Protein AF-A0AA37UZ74-F1 (afdb_monomer)

Mean predicted aligned error: 16.75 Å

Radius of gyration: 41.74 Å; Cα contacts (8 Å, |Δi|>4): 84; chains: 1; bounding box: 103×44×123 Å

Foldseek 3Di:
DLVVVLVVVLVVLCVQCPDPDPVSNVVSVVVSVVSVVVSVCCVPVVVVVVVVVVVVVNPDPPDDDPCVVVVVVVCVCVVCVVVVVVVVVVVVVVVVVVCPPDDDDPDCLVVDPCPDPVNVVVVVVVVPDPPCVVDPDDDDDDDPDDCPDPVSLVVVVVVLVVVCPPPPDPFDDDPQRPPGDGDCCPDPVNVVVVVCVVVVVVVVVVVVVVVVVVVVVVVVVVVPDDD

Structure (mmCIF, N/CA/C/O backbone):
data_AF-A0AA37UZ74-F1
#
_entry.id   AF-A0AA37UZ74-F1
#
loop_
_atom_site.group_PDB
_atom_site.id
_atom_site.type_symbol
_atom_site.label_atom_id
_atom_site.label_alt_id
_atom_site.label_comp_id
_atom_site.label_asym_id
_atom_site.label_entity_id
_atom_site.label_seq_id
_atom_site.pdbx_PDB_ins_code
_atom_site.Cartn_x
_atom_site.Cartn_y
_atom_site.Cartn_z
_atom_site.occupancy
_atom_site.B_iso_or_equiv
_atom_site.auth_seq_id
_atom_site.auth_comp_id
_atom_site.auth_asym_id
_atom_site.auth_atom_id
_atom_site.pdbx_PDB_model_num
ATOM 1 N N . MET A 1 1 ? 16.811 9.156 -27.188 1.00 60.97 1 MET A N 1
ATOM 2 C CA . MET A 1 1 ? 15.566 8.491 -26.734 1.00 60.97 1 MET A CA 1
ATOM 3 C C . MET A 1 1 ? 15.670 7.952 -25.311 1.00 60.97 1 MET A C 1
ATOM 5 O O . MET A 1 1 ? 14.808 8.300 -24.520 1.00 60.97 1 MET A O 1
ATOM 9 N N . VAL A 1 2 ? 16.725 7.203 -24.958 1.00 74.94 2 VAL A N 1
ATOM 10 C CA . VAL A 1 2 ? 16.887 6.583 -23.622 1.00 74.94 2 VAL A CA 1
ATOM 11 C C . VAL A 1 2 ? 16.823 7.586 -22.459 1.00 74.94 2 VAL A C 1
ATOM 13 O O . VAL A 1 2 ? 16.172 7.307 -21.461 1.00 74.94 2 VAL A O 1
ATOM 16 N N . LEU A 1 3 ? 17.420 8.777 -22.605 1.00 79.75 3 LEU A N 1
ATOM 17 C CA . LEU A 1 3 ? 17.339 9.836 -21.586 1.00 79.75 3 LEU A CA 1
ATOM 18 C C . LEU A 1 3 ? 15.902 10.324 -21.354 1.00 79.75 3 LEU A C 1
ATOM 20 O O . LEU A 1 3 ? 15.495 10.495 -20.213 1.00 79.75 3 LEU A O 1
ATOM 24 N N . GLY A 1 4 ? 15.120 10.506 -22.425 1.00 82.19 4 GLY A N 1
ATOM 25 C CA . GLY A 1 4 ? 13.737 10.979 -22.332 1.00 82.19 4 GLY A CA 1
ATOM 26 C C . GLY A 1 4 ? 12.822 9.956 -21.661 1.00 82.19 4 GLY A C 1
ATOM 27 O O . GLY A 1 4 ? 12.122 10.291 -20.712 1.00 82.19 4 GLY A O 1
ATOM 28 N N . SER A 1 5 ? 12.877 8.691 -22.090 1.00 83.44 5 SER A N 1
ATOM 29 C CA . SER A 1 5 ? 12.091 7.620 -21.462 1.00 83.44 5 SER A CA 1
ATOM 30 C C . SER A 1 5 ? 12.548 7.341 -20.028 1.00 83.44 5 SER A C 1
ATOM 32 O O . SER A 1 5 ? 11.716 7.204 -19.135 1.00 83.44 5 SER A O 1
ATOM 34 N N . GLY A 1 6 ? 13.860 7.321 -19.776 1.00 82.62 6 GLY A N 1
ATOM 35 C CA . GLY A 1 6 ? 14.420 7.117 -18.440 1.00 82.62 6 GLY A CA 1
ATOM 36 C C . GLY A 1 6 ? 13.961 8.191 -17.456 1.00 82.62 6 GLY A C 1
ATOM 37 O O . GLY A 1 6 ? 13.457 7.862 -16.385 1.00 82.62 6 GLY A O 1
ATOM 38 N N . LEU A 1 7 ? 14.034 9.465 -17.852 1.00 85.25 7 LEU A N 1
ATOM 39 C CA . LEU A 1 7 ? 13.629 10.586 -17.004 1.00 85.25 7 LEU A CA 1
ATOM 40 C C . LEU A 1 7 ? 12.129 10.561 -16.671 1.00 85.25 7 LEU A C 1
ATOM 42 O O . LEU A 1 7 ? 11.759 10.862 -15.540 1.00 85.25 7 LEU A O 1
ATOM 46 N N . THR A 1 8 ? 11.265 10.148 -17.609 1.00 88.50 8 THR A N 1
ATOM 47 C CA . THR A 1 8 ? 9.820 10.020 -17.328 1.00 88.50 8 THR A CA 1
ATOM 48 C C . THR A 1 8 ? 9.514 8.953 -16.278 1.00 88.50 8 THR A C 1
ATOM 50 O O . THR A 1 8 ? 8.663 9.175 -15.418 1.00 88.50 8 THR A O 1
ATOM 53 N N . ILE A 1 9 ? 10.237 7.827 -16.289 1.00 86.00 9 ILE A N 1
ATOM 54 C CA . ILE A 1 9 ? 10.051 6.757 -15.301 1.00 86.00 9 ILE A CA 1
ATOM 55 C C . ILE A 1 9 ? 10.608 7.193 -13.938 1.00 86.00 9 ILE A C 1
ATOM 57 O O . ILE A 1 9 ? 9.948 6.981 -12.923 1.00 86.00 9 ILE A O 1
ATOM 61 N N . VAL A 1 10 ? 11.769 7.867 -13.904 1.00 85.75 10 VAL A N 1
ATOM 62 C CA . VAL A 1 10 ? 12.310 8.472 -12.668 1.00 85.75 10 VAL A CA 1
ATOM 63 C C . VAL A 1 10 ? 11.304 9.454 -12.069 1.00 85.75 10 VAL A C 1
ATOM 65 O O . VAL A 1 10 ? 11.030 9.387 -10.875 1.00 85.75 10 VAL A O 1
ATOM 68 N N . GLY A 1 11 ? 10.722 10.332 -12.891 1.00 84.56 11 GLY A N 1
ATOM 69 C CA . GLY A 1 11 ? 9.702 11.286 -12.454 1.00 84.56 11 GLY A CA 1
ATOM 70 C C . GLY A 1 11 ? 8.468 10.595 -11.871 1.00 84.56 11 GLY A C 1
ATOM 71 O O . GLY A 1 11 ? 8.025 10.956 -10.785 1.00 84.56 11 GLY A O 1
ATOM 72 N N . ALA A 1 12 ? 7.962 9.552 -12.534 1.00 85.50 12 ALA A N 1
ATOM 73 C CA . ALA A 1 12 ? 6.821 8.779 -12.042 1.00 85.50 12 ALA A CA 1
ATOM 74 C C . ALA A 1 12 ? 7.109 8.086 -10.696 1.00 85.50 12 ALA A C 1
ATOM 76 O O . ALA A 1 12 ? 6.265 8.110 -9.800 1.00 85.50 12 ALA A O 1
ATOM 77 N N . LEU A 1 13 ? 8.306 7.515 -10.520 1.00 83.62 13 LEU A N 1
ATOM 78 C CA . LEU A 1 13 ? 8.725 6.917 -9.247 1.00 83.62 13 LEU A CA 1
ATOM 79 C C . LEU A 1 13 ? 8.924 7.974 -8.155 1.00 83.62 13 LEU A C 1
ATOM 81 O O . LEU A 1 13 ? 8.546 7.744 -7.010 1.00 83.62 13 LEU A O 1
ATOM 85 N N . ALA A 1 14 ? 9.454 9.149 -8.496 1.00 82.06 14 ALA A N 1
ATOM 86 C CA . ALA A 1 14 ? 9.585 10.261 -7.559 1.00 82.06 14 ALA A CA 1
ATOM 87 C C . ALA A 1 14 ? 8.214 10.768 -7.079 1.00 82.06 14 ALA A C 1
ATOM 89 O O . ALA A 1 14 ? 8.070 11.122 -5.910 1.00 82.06 14 ALA A O 1
ATOM 90 N N . CYS A 1 15 ? 7.178 10.729 -7.925 1.00 81.88 15 CYS A N 1
ATOM 91 C CA . CYS A 1 15 ? 5.814 11.071 -7.513 1.00 81.88 15 CYS A CA 1
ATOM 92 C C . CYS A 1 15 ? 5.259 10.147 -6.410 1.00 81.88 15 CYS A C 1
ATOM 94 O O . CYS A 1 15 ? 4.417 10.595 -5.631 1.00 81.88 15 CYS A O 1
ATOM 96 N N . LEU A 1 16 ? 5.755 8.907 -6.271 1.00 81.88 16 LEU A N 1
ATOM 97 C CA . LEU A 1 16 ? 5.366 8.010 -5.171 1.00 81.88 16 LEU A CA 1
ATOM 98 C C . LEU A 1 16 ? 5.796 8.543 -3.798 1.00 81.88 16 LEU A C 1
ATOM 100 O O . LEU A 1 16 ? 5.169 8.205 -2.796 1.00 81.88 16 LEU A O 1
ATOM 104 N N . HIS A 1 17 ? 6.797 9.424 -3.735 1.00 78.12 17 HIS A N 1
ATOM 105 C CA . HIS A 1 17 ? 7.205 10.066 -2.485 1.00 78.12 17 HIS A CA 1
ATOM 106 C C . HIS A 1 17 ? 6.084 10.914 -1.861 1.00 78.12 17 HIS A C 1
ATOM 108 O O . HIS A 1 17 ? 5.980 10.988 -0.640 1.00 78.12 17 HIS A O 1
ATOM 114 N N . PHE A 1 18 ? 5.204 11.500 -2.679 1.00 80.19 18 PHE A N 1
ATOM 115 C CA . PHE A 1 18 ? 4.074 12.304 -2.200 1.00 80.19 18 PHE A CA 1
ATOM 116 C C . PHE A 1 18 ? 2.900 11.466 -1.675 1.00 80.19 18 PHE A C 1
ATOM 118 O O . PHE A 1 18 ? 1.912 12.020 -1.186 1.00 80.19 18 PHE A O 1
ATOM 125 N N . THR A 1 19 ? 2.973 10.136 -1.764 1.00 80.56 19 THR A N 1
ATOM 126 C CA . THR A 1 19 ? 1.922 9.267 -1.232 1.00 80.56 19 THR A CA 1
ATOM 127 C C . THR A 1 19 ? 2.021 9.158 0.293 1.00 80.56 19 THR A C 1
ATOM 129 O O . THR A 1 19 ? 3.099 9.065 0.871 1.00 80.56 19 THR A O 1
ATOM 132 N N . ARG A 1 20 ? 0.865 9.183 0.969 1.00 63.03 20 ARG A N 1
ATOM 133 C CA . ARG A 1 20 ? 0.763 9.166 2.442 1.00 63.03 20 ARG A CA 1
ATOM 134 C C . ARG A 1 20 ? 1.123 7.813 3.069 1.00 63.03 20 ARG A C 1
ATOM 136 O O . ARG A 1 20 ? 1.345 7.762 4.274 1.00 63.03 20 ARG A O 1
ATOM 143 N N . LEU A 1 21 ? 1.152 6.728 2.289 1.00 73.56 21 LEU A N 1
ATOM 144 C CA . LEU A 1 21 ? 1.499 5.407 2.811 1.00 73.56 21 LEU A CA 1
ATOM 145 C C . LEU A 1 21 ? 3.027 5.282 2.967 1.00 73.56 21 LEU A C 1
ATOM 147 O O . LEU A 1 21 ? 3.743 5.376 1.967 1.00 73.56 21 LEU A O 1
ATOM 151 N N . PRO A 1 22 ? 3.535 4.989 4.181 1.00 68.88 22 PRO A N 1
ATOM 152 C CA . PRO A 1 22 ? 4.974 4.926 4.461 1.00 68.88 22 PRO A CA 1
ATOM 153 C C . PRO A 1 22 ? 5.697 3.831 3.665 1.00 68.88 22 PRO A C 1
ATOM 155 O O . PRO A 1 22 ? 6.892 3.938 3.389 1.00 68.88 22 PRO A O 1
ATOM 158 N N . TYR A 1 23 ? 4.968 2.795 3.245 1.00 70.38 23 TYR A N 1
ATOM 159 C CA . TYR A 1 23 ? 5.500 1.743 2.385 1.00 70.38 23 TYR A CA 1
ATOM 160 C C . TYR A 1 23 ? 5.946 2.284 1.017 1.00 70.38 23 TYR A C 1
ATOM 162 O O . TYR A 1 23 ? 7.027 1.959 0.538 1.00 70.38 23 TYR A O 1
ATOM 170 N N . PHE A 1 24 ? 5.155 3.163 0.399 1.00 74.81 24 PHE A N 1
ATOM 171 C CA . PHE A 1 24 ? 5.473 3.706 -0.922 1.00 74.81 24 PHE A CA 1
ATOM 172 C C . PHE A 1 24 ? 6.483 4.854 -0.858 1.00 74.81 24 PHE A C 1
ATOM 174 O O . PHE A 1 24 ? 7.352 4.945 -1.724 1.00 74.81 24 PHE A O 1
ATOM 181 N N . SER A 1 25 ? 6.429 5.693 0.180 1.00 72.62 25 SER A N 1
ATOM 182 C CA . SER A 1 25 ? 7.351 6.828 0.313 1.00 72.62 25 SER A CA 1
ATOM 183 C C . SER A 1 25 ? 8.790 6.405 0.635 1.00 72.62 25 SER A C 1
ATOM 185 O O . SER A 1 25 ? 9.731 7.024 0.134 1.00 72.62 25 SER A O 1
ATOM 187 N N . SER A 1 26 ? 8.973 5.329 1.411 1.00 78.75 26 SER A N 1
ATOM 188 C CA . SER A 1 26 ? 10.299 4.785 1.745 1.00 78.75 26 SER A CA 1
ATOM 189 C C . SER A 1 26 ? 10.959 4.042 0.578 1.00 78.75 26 SER A C 1
ATOM 191 O O . SER A 1 26 ? 12.176 4.115 0.424 1.00 78.75 26 SER A O 1
ATOM 193 N N . LEU A 1 27 ? 10.172 3.386 -0.284 1.00 78.56 27 LEU A N 1
ATOM 194 C CA . LEU A 1 27 ? 10.668 2.708 -1.489 1.00 78.56 27 LEU A CA 1
ATOM 195 C C . LEU A 1 27 ? 10.932 3.671 -2.656 1.00 78.56 27 LEU A C 1
ATOM 197 O O . LEU A 1 27 ? 11.797 3.404 -3.490 1.00 78.56 27 LEU A O 1
ATOM 201 N N . ALA A 1 28 ? 10.233 4.808 -2.711 1.00 80.75 28 ALA A N 1
ATOM 202 C CA . ALA A 1 28 ? 10.355 5.769 -3.807 1.00 80.75 28 ALA A CA 1
ATOM 203 C C . ALA A 1 28 ? 11.791 6.290 -3.988 1.00 80.75 28 ALA A C 1
ATOM 205 O O . ALA A 1 28 ? 12.306 6.324 -5.106 1.00 80.75 28 ALA A O 1
ATOM 206 N N . PHE A 1 29 ? 12.459 6.658 -2.891 1.00 81.19 29 PHE A N 1
ATOM 207 C CA . PHE A 1 29 ? 13.806 7.230 -2.928 1.00 81.19 29 PHE A CA 1
ATOM 208 C C . PHE A 1 29 ? 14.881 6.261 -3.466 1.00 81.19 29 PHE A C 1
ATOM 210 O O . PHE A 1 29 ? 15.541 6.609 -4.451 1.00 81.19 29 PHE A O 1
ATOM 217 N N . PRO A 1 30 ? 15.060 5.041 -2.914 1.00 85.81 30 PRO A N 1
ATOM 218 C CA . PRO A 1 30 ? 16.055 4.102 -3.431 1.00 85.81 30 PRO A CA 1
ATOM 219 C C . PRO A 1 30 ? 15.752 3.663 -4.870 1.00 85.81 30 PRO A C 1
ATOM 221 O O . PRO A 1 30 ? 16.677 3.550 -5.677 1.00 85.81 30 PRO A O 1
ATOM 224 N N . CYS A 1 31 ? 14.477 3.476 -5.232 1.00 83.25 31 CYS A N 1
ATOM 225 C CA . CYS A 1 31 ? 14.099 3.119 -6.599 1.00 83.25 31 CYS A CA 1
ATOM 226 C C . CYS A 1 31 ? 14.403 4.241 -7.603 1.00 83.25 31 CYS A C 1
ATOM 228 O O . CYS A 1 31 ? 14.931 3.962 -8.679 1.00 83.25 31 CYS A O 1
ATOM 230 N N . ALA A 1 32 ? 14.120 5.503 -7.261 1.00 85.19 32 ALA A N 1
ATOM 231 C CA . ALA A 1 32 ? 14.395 6.641 -8.138 1.00 85.19 32 ALA A CA 1
ATOM 232 C C . ALA A 1 32 ? 15.903 6.838 -8.372 1.00 85.19 32 ALA A C 1
ATOM 234 O O . ALA A 1 32 ? 16.332 7.006 -9.517 1.00 85.19 32 ALA A O 1
ATOM 235 N N . VAL A 1 33 ? 16.714 6.756 -7.310 1.00 87.38 33 VAL A N 1
ATOM 236 C CA . VAL A 1 33 ? 18.181 6.852 -7.411 1.00 87.38 33 VAL A CA 1
ATOM 237 C C . VAL A 1 33 ? 18.747 5.681 -8.214 1.00 87.38 33 VAL A C 1
ATOM 239 O O . VAL A 1 33 ? 19.548 5.896 -9.124 1.00 87.38 33 VAL A O 1
ATOM 242 N N . GLY A 1 34 ? 18.296 4.454 -7.940 1.00 87.94 34 GLY A N 1
ATOM 243 C CA . GLY A 1 34 ? 18.723 3.269 -8.684 1.00 87.94 34 GLY A CA 1
ATOM 244 C C . GLY A 1 34 ? 18.431 3.390 -10.180 1.00 87.94 34 GLY A C 1
ATOM 245 O O . GLY A 1 34 ? 19.306 3.129 -11.005 1.00 87.94 34 GLY A O 1
ATOM 246 N N . LEU A 1 35 ? 17.237 3.865 -10.545 1.00 89.06 35 LEU A N 1
ATOM 247 C CA . LEU A 1 35 ? 16.873 4.047 -11.947 1.00 89.06 35 LEU A CA 1
ATOM 248 C C . LEU A 1 35 ? 17.701 5.150 -12.627 1.00 89.06 35 LEU A C 1
ATOM 250 O O . LEU A 1 35 ? 18.102 4.986 -13.778 1.00 89.06 35 LEU A O 1
ATOM 254 N N . LEU A 1 36 ? 18.014 6.241 -11.918 1.00 88.38 36 LEU A N 1
ATOM 255 C CA . LEU A 1 36 ? 18.916 7.288 -12.413 1.00 88.38 36 LEU A CA 1
ATOM 256 C C . LEU A 1 36 ? 20.307 6.734 -12.735 1.00 88.38 36 LEU A C 1
ATOM 258 O O . LEU A 1 36 ? 20.842 7.002 -13.813 1.00 88.38 36 LEU A O 1
ATOM 262 N N . VAL A 1 37 ? 20.866 5.929 -11.828 1.00 91.81 37 VAL A N 1
ATOM 263 C CA . VAL A 1 37 ? 22.172 5.285 -12.024 1.00 91.81 37 VAL A CA 1
ATOM 264 C C . VAL A 1 37 ? 22.132 4.341 -13.224 1.00 91.81 37 VAL A C 1
ATOM 266 O O . VAL A 1 37 ? 23.034 4.384 -14.057 1.00 91.81 37 VAL A O 1
ATOM 269 N N . VAL A 1 38 ? 21.074 3.539 -13.370 1.00 88.88 38 VAL A N 1
ATOM 270 C CA . VAL A 1 38 ? 20.911 2.629 -14.515 1.00 88.88 38 VAL A CA 1
ATOM 271 C C . VAL A 1 38 ? 20.815 3.393 -15.837 1.00 88.88 38 VAL A C 1
ATOM 273 O O . VAL A 1 38 ? 21.427 2.980 -16.819 1.00 88.88 38 VAL A O 1
ATOM 276 N N . VAL A 1 39 ? 20.097 4.517 -15.885 1.00 89.31 39 VAL A N 1
ATOM 277 C CA . VAL A 1 39 ? 20.005 5.347 -17.098 1.00 89.31 39 VAL A CA 1
ATOM 278 C C . VAL A 1 39 ? 21.361 5.969 -17.438 1.00 89.31 39 VAL A C 1
ATOM 280 O O . VAL A 1 39 ? 21.775 5.922 -18.598 1.00 89.31 39 VAL A O 1
ATOM 283 N N . ALA A 1 40 ? 22.078 6.502 -16.444 1.00 88.31 40 ALA A N 1
ATOM 284 C CA . ALA A 1 40 ? 23.416 7.060 -16.635 1.00 88.31 40 ALA A CA 1
ATOM 285 C C . ALA A 1 40 ? 24.415 5.993 -17.113 1.00 88.31 40 ALA A C 1
ATOM 287 O O . ALA A 1 40 ? 25.161 6.218 -18.071 1.00 88.31 40 ALA A O 1
ATOM 288 N N . ALA A 1 41 ? 24.378 4.807 -16.503 1.00 89.44 41 ALA A N 1
ATOM 289 C CA . ALA A 1 41 ? 25.170 3.659 -16.917 1.00 89.44 41 ALA A CA 1
ATOM 290 C C . ALA A 1 41 ? 24.795 3.207 -18.332 1.00 89.44 41 ALA A C 1
ATOM 292 O O . ALA A 1 41 ? 25.677 3.012 -19.150 1.00 89.44 41 ALA A O 1
ATOM 293 N N . GLY A 1 42 ? 23.514 3.108 -18.683 1.00 87.88 42 GLY A N 1
ATOM 294 C CA . GLY A 1 42 ? 23.095 2.730 -20.035 1.00 87.88 42 GLY A CA 1
ATOM 295 C C . GLY A 1 42 ? 23.604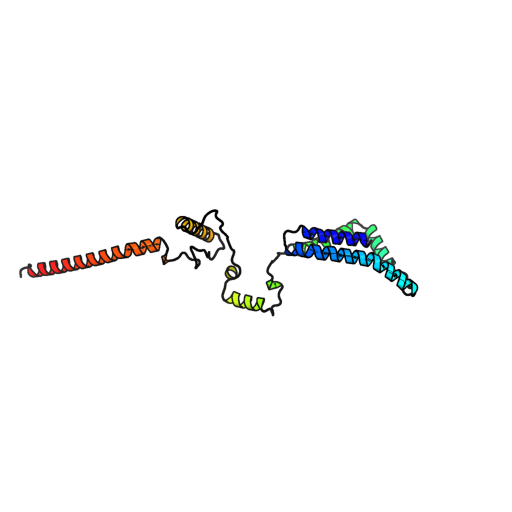 3.707 -21.096 1.00 87.88 42 GLY A C 1
ATOM 296 O O . GLY A 1 42 ? 24.184 3.299 -22.097 1.00 87.88 42 GLY A O 1
ATOM 297 N N . VAL A 1 43 ? 23.472 5.014 -20.863 1.00 88.44 43 VAL A N 1
ATOM 298 C CA . VAL A 1 43 ? 23.893 6.036 -21.837 1.00 88.44 43 VAL A CA 1
ATOM 299 C C . VAL A 1 43 ? 25.415 6.112 -22.001 1.00 88.44 43 VAL A C 1
ATOM 301 O O . VAL A 1 43 ? 25.880 6.505 -23.065 1.00 88.44 43 VAL A O 1
ATOM 304 N N . THR A 1 44 ? 26.193 5.716 -20.995 1.00 87.62 44 THR A N 1
ATOM 305 C CA . THR A 1 44 ? 27.667 5.735 -21.051 1.00 87.62 44 THR A CA 1
ATOM 306 C C . THR A 1 44 ? 28.251 4.393 -21.487 1.00 87.62 44 THR A C 1
ATOM 308 O O . THR A 1 44 ? 29.124 4.334 -22.352 1.00 87.62 44 THR A O 1
ATOM 311 N N . LEU A 1 45 ? 27.724 3.302 -20.940 1.00 86.50 45 LEU A N 1
ATOM 312 C CA . LEU A 1 45 ? 28.192 1.946 -21.167 1.00 86.50 45 LEU A CA 1
ATOM 313 C C . LEU A 1 45 ? 27.768 1.425 -22.540 1.00 86.50 45 LEU A C 1
ATOM 315 O O . LEU A 1 45 ? 28.590 0.822 -23.216 1.00 86.50 45 LEU A O 1
ATOM 319 N N . THR A 1 46 ? 26.532 1.670 -22.995 1.00 86.50 46 THR A N 1
ATOM 320 C CA . THR A 1 46 ? 26.072 1.203 -24.316 1.00 86.50 46 THR A CA 1
ATOM 321 C C . THR A 1 46 ? 26.945 1.716 -25.472 1.00 86.50 46 THR A C 1
ATOM 323 O O . THR A 1 46 ? 27.403 0.878 -26.248 1.00 86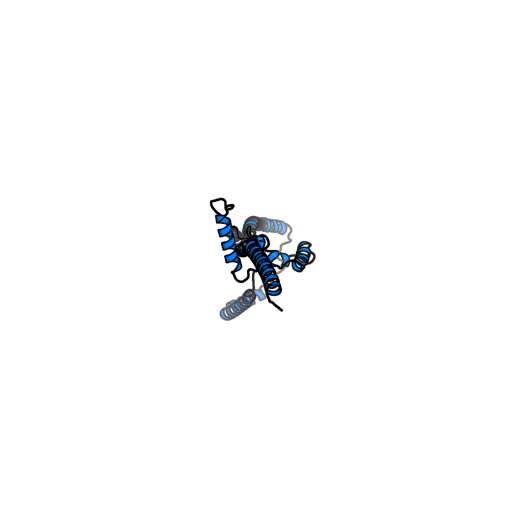.50 46 THR A O 1
ATOM 326 N N . PRO A 1 47 ? 27.253 3.024 -25.612 1.00 82.88 47 PRO A N 1
ATOM 327 C CA . PRO A 1 47 ? 28.146 3.475 -26.679 1.00 82.88 47 PRO A CA 1
ATOM 328 C C . PRO A 1 47 ? 29.590 3.000 -26.484 1.00 82.88 47 PRO A C 1
ATOM 330 O O . PRO A 1 47 ? 30.244 2.686 -27.474 1.00 82.88 47 PRO A O 1
ATOM 333 N N . ALA A 1 48 ? 30.080 2.879 -25.244 1.00 85.50 48 ALA A N 1
ATOM 334 C CA . ALA A 1 48 ? 31.420 2.353 -24.976 1.00 85.50 48 ALA A CA 1
ATOM 335 C C . ALA A 1 48 ? 31.563 0.880 -25.402 1.00 85.50 48 ALA A C 1
ATOM 337 O O . ALA A 1 48 ? 32.538 0.511 -26.056 1.00 85.50 48 ALA A O 1
ATOM 338 N N . LEU A 1 49 ? 30.561 0.051 -25.092 1.00 84.00 49 LEU A N 1
ATOM 339 C CA . LEU A 1 49 ? 30.505 -1.356 -25.494 1.00 84.00 49 LEU A CA 1
ATOM 340 C C . LEU A 1 49 ? 30.369 -1.503 -27.008 1.00 84.00 49 LEU A C 1
ATOM 342 O O . LEU A 1 49 ? 31.033 -2.357 -27.586 1.00 84.00 49 LEU A O 1
ATOM 346 N N . ILE A 1 50 ? 29.555 -0.664 -27.656 1.00 85.25 50 ILE A N 1
ATOM 347 C CA . ILE A 1 50 ? 29.426 -0.663 -29.118 1.00 85.25 50 ILE A CA 1
ATOM 348 C C . ILE A 1 50 ? 30.752 -0.257 -29.769 1.00 85.25 50 ILE A C 1
ATOM 350 O O . ILE A 1 50 ? 31.193 -0.941 -30.686 1.00 85.25 50 ILE A O 1
ATOM 354 N N . ALA A 1 51 ? 31.424 0.791 -29.285 1.00 83.31 51 ALA A N 1
ATOM 355 C CA . ALA A 1 51 ? 32.718 1.212 -29.822 1.00 83.31 51 ALA A CA 1
ATOM 356 C C . ALA A 1 51 ? 33.776 0.107 -29.670 1.00 83.31 51 ALA A C 1
ATOM 358 O O . ALA A 1 51 ? 34.433 -0.257 -30.644 1.00 83.31 51 ALA A O 1
ATOM 359 N N . PHE A 1 52 ? 33.871 -0.505 -28.488 1.00 84.06 52 PHE A N 1
ATOM 360 C CA . PHE A 1 52 ? 34.789 -1.615 -28.236 1.00 84.06 52 PHE A CA 1
ATOM 361 C C . PHE A 1 52 ? 34.475 -2.846 -29.102 1.00 84.06 52 PHE A C 1
ATOM 363 O O . PHE A 1 52 ? 35.358 -3.380 -29.769 1.00 84.06 52 PHE A O 1
ATOM 370 N N . ALA A 1 53 ? 33.212 -3.273 -29.156 1.00 78.75 53 ALA A N 1
ATOM 371 C CA . ALA A 1 53 ? 32.792 -4.455 -29.908 1.00 78.75 53 ALA A CA 1
ATOM 372 C C . ALA A 1 53 ? 32.797 -4.243 -31.435 1.00 78.75 53 ALA A C 1
ATOM 374 O O . ALA A 1 53 ? 32.996 -5.200 -32.186 1.00 78.75 53 ALA A O 1
ATOM 375 N N . SER A 1 54 ? 32.625 -3.002 -31.904 1.00 74.12 54 SER A N 1
ATOM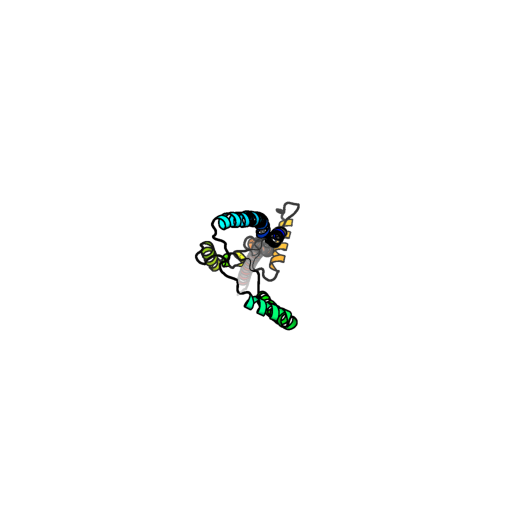 376 C CA . SER A 1 54 ? 32.806 -2.638 -33.316 1.00 74.12 54 SER A CA 1
ATOM 377 C C . SER A 1 54 ? 34.264 -2.778 -33.761 1.00 74.12 54 SER A C 1
ATOM 379 O O . SER A 1 54 ? 34.509 -3.236 -34.872 1.00 74.12 54 SER A O 1
ATOM 381 N N . GLY A 1 55 ? 35.230 -2.522 -32.867 1.00 75.19 55 GLY A N 1
ATOM 382 C CA . GLY A 1 55 ? 36.653 -2.783 -33.114 1.00 75.19 55 GLY A CA 1
ATOM 383 C C . GLY A 1 55 ? 36.983 -4.269 -33.317 1.00 75.19 55 GLY A C 1
ATOM 384 O O . GLY A 1 55 ? 37.940 -4.596 -34.011 1.00 75.19 55 GLY A O 1
ATOM 385 N N . PHE A 1 56 ? 36.157 -5.172 -32.779 1.00 76.12 56 PHE A N 1
ATOM 386 C CA . PHE A 1 56 ? 36.255 -6.623 -32.980 1.00 76.12 56 PHE A CA 1
ATOM 387 C C . PHE A 1 56 ? 35.420 -7.140 -34.169 1.00 76.12 56 PHE A C 1
ATOM 389 O O . PHE A 1 56 ? 35.322 -8.351 -34.364 1.00 76.12 56 PHE A O 1
ATOM 396 N N . GLY A 1 57 ? 34.798 -6.254 -34.960 1.00 67.44 57 GLY A N 1
ATOM 397 C CA . GLY A 1 57 ? 34.034 -6.626 -36.161 1.00 67.44 57 GLY A CA 1
ATOM 398 C C . GLY A 1 57 ? 32.758 -7.435 -35.887 1.00 67.44 57 GLY A C 1
ATOM 399 O O . GLY A 1 57 ? 32.209 -8.062 -36.792 1.00 67.44 57 GLY A O 1
ATOM 400 N N . LEU A 1 58 ? 32.272 -7.453 -34.640 1.00 65.31 58 LEU A N 1
ATOM 401 C CA . LEU A 1 58 ? 31.151 -8.304 -34.222 1.00 65.31 58 LEU A CA 1
ATOM 402 C C . LEU A 1 58 ? 29.768 -7.668 -34.476 1.00 65.31 58 LEU A C 1
ATOM 404 O O . LEU A 1 58 ? 28.759 -8.369 -34.454 1.00 65.31 58 LEU A O 1
ATOM 408 N N . PHE A 1 59 ? 29.722 -6.353 -34.719 1.00 63.00 59 PHE A N 1
ATOM 409 C CA . PHE A 1 59 ? 28.494 -5.552 -34.845 1.00 63.00 59 PHE A CA 1
ATOM 410 C C . PHE A 1 59 ? 28.157 -5.110 -36.277 1.00 63.00 59 PHE A C 1
ATOM 412 O O . PHE A 1 59 ? 27.304 -4.242 -36.461 1.00 63.00 59 PHE A O 1
ATOM 419 N N . ASP A 1 60 ? 28.776 -5.712 -37.295 1.00 63.06 60 ASP A N 1
ATOM 420 C CA . ASP A 1 60 ? 28.382 -5.453 -38.679 1.00 63.06 60 ASP A CA 1
ATOM 421 C C . ASP A 1 60 ? 26.981 -6.039 -38.952 1.00 63.06 60 ASP A C 1
ATOM 423 O O . ASP A 1 60 ? 26.755 -7.238 -38.723 1.00 63.06 60 ASP A O 1
ATOM 427 N N . PRO A 1 61 ? 26.004 -5.233 -39.410 1.00 62.03 61 PRO A N 1
ATOM 428 C CA . PRO A 1 61 ? 24.637 -5.689 -39.617 1.00 62.03 61 PRO A CA 1
ATOM 429 C C . PRO A 1 61 ? 24.578 -6.686 -40.783 1.00 62.03 61 PRO A C 1
ATOM 431 O O . PRO A 1 61 ? 24.418 -6.324 -41.942 1.00 62.03 61 PRO A O 1
ATOM 434 N N . LYS A 1 62 ? 24.654 -7.985 -40.471 1.00 60.38 62 LYS A N 1
ATOM 435 C CA . LYS A 1 62 ? 24.618 -9.087 -41.455 1.00 60.38 62 LYS A CA 1
ATOM 436 C C . LYS A 1 62 ? 23.273 -9.273 -42.172 1.00 60.38 62 LYS A C 1
ATOM 438 O O . LYS A 1 62 ? 23.150 -10.174 -43.001 1.00 60.38 62 LYS A O 1
ATOM 443 N N . ARG A 1 63 ? 22.231 -8.502 -41.841 1.00 61.47 63 ARG A N 1
ATOM 444 C CA . ARG A 1 63 ? 20.889 -8.702 -42.402 1.00 61.47 63 ARG A CA 1
ATOM 445 C C . ARG A 1 63 ? 20.069 -7.421 -42.377 1.00 61.47 63 ARG A C 1
ATOM 447 O O . ARG A 1 63 ? 19.893 -6.823 -41.319 1.00 61.47 63 ARG A O 1
ATOM 454 N N . GLU A 1 64 ? 19.497 -7.056 -43.520 1.00 61.69 64 GLU A N 1
ATOM 455 C CA . GLU A 1 64 ? 18.492 -5.999 -43.565 1.00 61.69 64 GLU A CA 1
ATOM 456 C C . GLU A 1 64 ? 17.238 -6.451 -42.810 1.00 61.69 64 GLU A C 1
ATOM 458 O O . GLU A 1 64 ? 16.663 -7.516 -43.073 1.00 61.69 64 GLU A O 1
ATOM 463 N N . PHE A 1 65 ? 16.827 -5.661 -41.819 1.00 63.34 65 PHE A N 1
ATOM 464 C CA . PHE A 1 65 ? 15.604 -5.923 -41.075 1.00 63.34 65 PHE A CA 1
ATOM 465 C C . PHE A 1 65 ? 14.409 -5.827 -42.026 1.00 63.34 65 PHE A C 1
ATOM 467 O O . PHE A 1 65 ? 14.274 -4.892 -42.805 1.00 63.34 65 PHE A O 1
ATOM 474 N N . ASN A 1 66 ? 13.502 -6.801 -41.979 1.00 67.75 66 ASN A N 1
ATOM 475 C CA . ASN A 1 66 ? 12.366 -6.825 -42.895 1.00 67.75 66 ASN A CA 1
ATOM 476 C C . ASN A 1 66 ? 11.263 -5.857 -42.420 1.00 67.75 66 ASN A C 1
ATOM 478 O O . ASN A 1 66 ? 10.295 -6.254 -41.764 1.00 67.75 66 ASN A O 1
ATOM 482 N N . TYR A 1 67 ? 11.401 -4.573 -42.760 1.00 69.00 67 TYR A N 1
ATOM 483 C CA . TYR A 1 67 ? 10.459 -3.504 -42.397 1.00 69.00 67 TYR A CA 1
ATOM 484 C C . TYR A 1 67 ? 9.090 -3.637 -43.077 1.00 69.00 67 TYR A C 1
ATOM 486 O O . TYR A 1 67 ? 8.150 -2.932 -42.722 1.00 69.00 67 TYR A O 1
ATOM 494 N N . THR A 1 68 ? 8.937 -4.536 -44.052 1.00 75.56 68 THR A N 1
ATOM 495 C CA . THR A 1 68 ? 7.742 -4.614 -44.904 1.00 75.56 68 THR A CA 1
ATOM 496 C C . THR A 1 68 ? 6.462 -4.876 -44.108 1.00 75.56 68 THR A C 1
ATOM 498 O O . THR A 1 68 ? 5.425 -4.285 -44.406 1.00 75.56 68 THR A O 1
ATOM 501 N N . ARG A 1 69 ? 6.519 -5.722 -43.067 1.00 77.12 69 ARG A N 1
ATOM 502 C CA . ARG A 1 69 ? 5.356 -5.998 -42.199 1.00 77.12 69 ARG A CA 1
ATOM 503 C C . ARG A 1 69 ? 5.003 -4.799 -41.317 1.00 77.12 69 ARG A C 1
ATOM 505 O O . ARG A 1 69 ? 3.836 -4.433 -41.243 1.00 77.12 69 ARG A O 1
ATOM 512 N N . TRP A 1 70 ? 6.008 -4.151 -40.730 1.00 82.75 70 TRP A N 1
ATOM 513 C CA . TRP A 1 70 ? 5.838 -2.934 -39.931 1.00 82.75 70 TRP A CA 1
ATOM 514 C C . TRP A 1 70 ? 5.295 -1.776 -40.761 1.00 82.75 70 TRP A C 1
ATOM 516 O O . TRP A 1 70 ? 4.380 -1.082 -40.331 1.00 82.75 70 TRP A O 1
ATOM 526 N N . ARG A 1 71 ? 5.791 -1.622 -41.992 1.00 80.25 71 ARG A N 1
ATOM 527 C CA . ARG A 1 71 ? 5.314 -0.609 -42.930 1.00 80.25 71 ARG A CA 1
ATOM 528 C C . ARG A 1 71 ? 3.869 -0.865 -43.339 1.00 80.25 71 ARG A C 1
ATOM 530 O O . ARG A 1 71 ? 3.100 0.081 -43.363 1.00 80.25 71 ARG A O 1
ATOM 537 N N . ARG A 1 72 ? 3.475 -2.122 -43.592 1.00 80.94 72 ARG A N 1
ATOM 538 C CA . ARG A 1 72 ? 2.068 -2.476 -43.867 1.00 80.94 72 ARG A CA 1
ATOM 539 C C . ARG A 1 72 ? 1.157 -2.135 -42.692 1.00 80.94 72 ARG A C 1
ATOM 541 O O . ARG A 1 72 ? 0.103 -1.541 -42.906 1.00 80.94 72 ARG A O 1
ATOM 548 N N . LEU A 1 73 ? 1.581 -2.459 -41.471 1.00 81.69 73 LEU A N 1
ATOM 549 C CA . LEU A 1 73 ? 0.832 -2.140 -40.258 1.00 81.69 73 LEU A CA 1
ATOM 550 C C . LEU A 1 73 ? 0.695 -0.620 -40.078 1.00 81.69 73 LEU A C 1
ATOM 552 O O . LEU A 1 73 ? -0.411 -0.121 -39.907 1.00 81.69 73 LEU A O 1
ATOM 556 N N . ALA A 1 74 ? 1.792 0.127 -40.229 1.00 81.75 74 ALA A N 1
ATOM 557 C CA . ALA A 1 74 ? 1.790 1.586 -40.168 1.00 81.75 74 ALA A CA 1
ATOM 558 C C . ALA A 1 74 ? 0.893 2.208 -41.251 1.00 81.75 74 ALA A C 1
ATOM 560 O O . ALA A 1 74 ? 0.095 3.095 -40.960 1.00 81.75 74 ALA A O 1
ATOM 561 N N . THR A 1 75 ? 0.949 1.704 -42.489 1.00 83.62 75 THR A N 1
ATOM 562 C CA . THR A 1 75 ? 0.070 2.185 -43.565 1.00 83.62 75 THR A CA 1
ATOM 563 C C . THR A 1 75 ? -1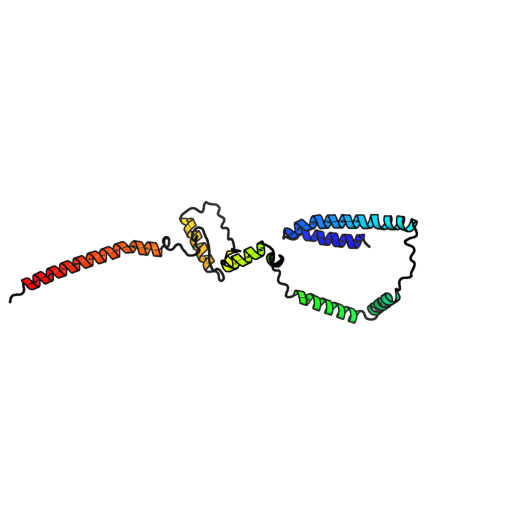.396 1.853 -43.312 1.00 83.62 75 THR A C 1
ATOM 565 O O . THR A 1 75 ? -2.248 2.665 -43.650 1.00 83.62 75 THR A O 1
ATOM 568 N N . ALA A 1 76 ? -1.712 0.712 -42.691 1.00 82.31 76 ALA A N 1
ATOM 569 C CA . ALA A 1 76 ? -3.083 0.374 -42.316 1.00 82.31 76 ALA A CA 1
ATOM 570 C C . ALA A 1 76 ? -3.622 1.333 -41.239 1.00 82.31 76 ALA A C 1
ATOM 572 O O . ALA A 1 76 ? -4.749 1.809 -41.366 1.00 82.31 76 ALA A O 1
ATOM 573 N N . ILE A 1 77 ? -2.787 1.685 -40.252 1.00 86.69 77 ILE A N 1
ATOM 574 C CA . ILE A 1 77 ? -3.104 2.660 -39.194 1.00 86.69 77 ILE A CA 1
ATOM 575 C C . ILE A 1 77 ? -3.402 4.046 -39.777 1.00 86.69 77 ILE A C 1
ATOM 577 O O . ILE A 1 77 ? -4.409 4.656 -39.430 1.00 86.69 77 ILE A O 1
ATOM 581 N N . VAL A 1 78 ? -2.568 4.523 -40.705 1.00 87.62 78 VAL A N 1
ATOM 582 C CA . VAL A 1 78 ? -2.732 5.852 -41.324 1.00 87.62 78 VAL A CA 1
ATOM 583 C C . VAL A 1 78 ? -3.903 5.893 -42.313 1.00 87.62 78 VAL A C 1
ATOM 585 O O . VAL A 1 78 ? -4.563 6.920 -42.444 1.00 87.62 78 VAL A O 1
ATOM 588 N N . ARG A 1 79 ? -4.184 4.787 -43.013 1.00 89.06 79 ARG A N 1
ATOM 589 C CA . ARG A 1 79 ? -5.263 4.700 -44.012 1.00 89.06 79 ARG A CA 1
ATOM 590 C C . ARG A 1 79 ? -6.655 4.666 -43.367 1.00 89.06 79 ARG A C 1
ATOM 592 O O . ARG A 1 79 ? -7.597 5.147 -43.987 1.00 89.06 79 ARG A O 1
ATOM 599 N N . TRP A 1 80 ? -6.782 4.112 -42.157 1.00 85.88 80 TRP A N 1
ATOM 600 C CA . TRP A 1 80 ? -8.055 3.956 -41.440 1.00 85.88 80 TRP A CA 1
ATOM 601 C C . TRP A 1 80 ? -7.930 4.321 -39.944 1.00 85.88 80 TRP A C 1
ATOM 603 O O . TRP A 1 80 ? -8.089 3.455 -39.080 1.00 85.88 80 TRP A O 1
ATOM 613 N N . PRO A 1 81 ? -7.681 5.598 -39.597 1.00 87.00 81 PRO A N 1
ATOM 614 C CA . PRO A 1 81 ? -7.376 5.992 -38.219 1.00 87.00 81 PRO A CA 1
ATOM 615 C C . PRO A 1 81 ? -8.575 5.848 -37.268 1.00 87.00 81 PRO A C 1
ATOM 617 O O . PRO A 1 81 ? -8.420 5.371 -36.147 1.00 87.00 81 PRO A O 1
ATOM 620 N N . ALA A 1 82 ? -9.783 6.205 -37.719 1.00 87.94 82 ALA A N 1
ATOM 621 C CA . ALA A 1 82 ? -10.994 6.175 -36.898 1.00 87.94 82 ALA A CA 1
ATOM 622 C C . ALA A 1 82 ? -11.387 4.766 -36.393 1.00 87.94 82 ALA A C 1
ATOM 624 O O . ALA A 1 82 ? -11.570 4.612 -35.184 1.00 87.94 82 ALA A O 1
ATOM 625 N N . PRO A 1 83 ? -11.486 3.718 -37.239 1.00 87.19 83 PRO A N 1
ATOM 626 C CA . PRO A 1 83 ? -11.865 2.388 -36.758 1.00 87.19 83 PRO A CA 1
ATOM 627 C C . PRO A 1 83 ? -10.785 1.740 -35.886 1.00 87.19 83 PRO A C 1
ATOM 629 O O . PRO A 1 83 ? -11.112 1.030 -34.940 1.00 87.19 83 PRO A O 1
ATOM 632 N N . ILE A 1 84 ? -9.502 1.998 -36.154 1.00 89.12 84 ILE A N 1
ATOM 633 C CA . ILE A 1 84 ? -8.402 1.434 -35.359 1.00 89.12 84 ILE A CA 1
ATOM 634 C C . ILE A 1 84 ? -8.375 2.060 -33.964 1.00 89.12 84 ILE A C 1
ATOM 636 O O . ILE A 1 84 ? -8.235 1.342 -32.972 1.00 89.12 84 ILE A O 1
ATOM 640 N N . LEU A 1 85 ? -8.585 3.377 -33.875 1.00 88.44 85 LEU A N 1
ATOM 641 C CA . LEU A 1 85 ? -8.729 4.066 -32.596 1.00 88.44 85 LEU A CA 1
ATOM 642 C C . LEU A 1 85 ? -9.942 3.520 -31.835 1.00 88.44 85 LEU A C 1
ATOM 644 O O . LEU A 1 85 ? -9.788 3.121 -30.683 1.00 88.44 85 LEU A O 1
ATOM 648 N N . ALA A 1 86 ? -11.102 3.399 -32.489 1.00 92.44 86 ALA A N 1
ATOM 649 C CA . ALA A 1 86 ? -12.311 2.853 -31.874 1.00 92.44 86 ALA A CA 1
ATOM 650 C C . ALA A 1 86 ? -12.085 1.446 -31.295 1.00 92.44 86 ALA A C 1
ATOM 652 O O . ALA A 1 86 ? -12.397 1.208 -30.131 1.00 92.44 86 ALA A O 1
ATOM 653 N N . ILE A 1 87 ? -11.470 0.538 -32.061 1.00 92.81 87 ILE A N 1
ATOM 654 C CA . ILE A 1 87 ? -11.156 -0.822 -31.598 1.00 92.81 87 ILE A CA 1
ATOM 655 C C . ILE A 1 87 ? -10.182 -0.796 -30.413 1.00 92.81 87 ILE A C 1
ATOM 657 O O . ILE A 1 87 ? -10.407 -1.498 -29.429 1.00 92.81 87 ILE A O 1
ATOM 661 N N . SER A 1 88 ? -9.124 0.022 -30.468 1.00 91.44 88 SER A N 1
ATOM 662 C CA . SER A 1 88 ? -8.159 0.120 -29.363 1.00 91.44 88 SER A CA 1
ATOM 663 C C . SER A 1 88 ? -8.782 0.669 -28.077 1.00 91.44 88 SER A C 1
ATOM 665 O O . SER A 1 88 ? -8.486 0.172 -26.993 1.00 91.44 88 SER A O 1
ATOM 667 N N . VAL A 1 89 ? -9.683 1.650 -28.196 1.00 94.00 89 VAL A N 1
ATOM 668 C CA . VAL A 1 89 ? -10.377 2.259 -27.058 1.00 94.00 89 VAL A CA 1
ATOM 669 C C . VAL A 1 89 ? -11.363 1.269 -26.459 1.00 94.00 89 VAL A C 1
ATOM 671 O O . VAL A 1 89 ? -11.385 1.103 -25.245 1.00 94.00 89 VAL A O 1
ATOM 674 N N . ILE A 1 90 ? -12.121 0.553 -27.292 1.00 94.50 90 ILE A N 1
ATOM 675 C CA . ILE A 1 90 ? -13.014 -0.512 -26.826 1.00 94.50 90 ILE A CA 1
ATOM 676 C C . ILE A 1 90 ? -12.214 -1.574 -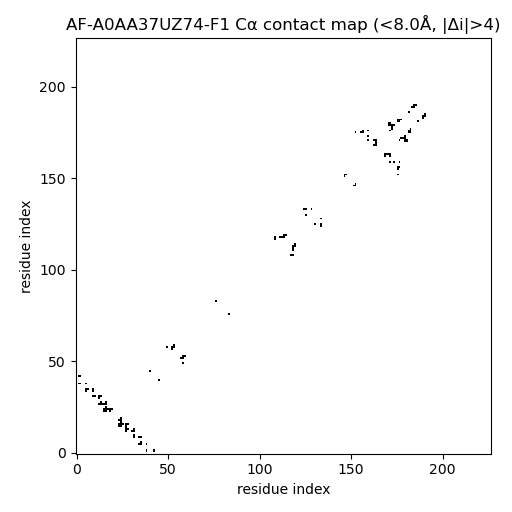26.068 1.00 94.50 90 ILE A C 1
ATOM 678 O O . ILE A 1 90 ? -12.591 -1.942 -24.958 1.00 94.50 90 ILE A O 1
ATOM 682 N N . LEU A 1 91 ? -11.080 -2.021 -26.613 1.00 92.75 91 LEU A N 1
ATOM 683 C CA . LEU A 1 91 ? -10.236 -3.016 -25.954 1.00 92.75 91 LEU A CA 1
ATOM 684 C C . LEU A 1 91 ? -9.674 -2.504 -24.616 1.00 92.75 91 LEU A C 1
ATOM 686 O O . LEU A 1 91 ? -9.670 -3.240 -23.630 1.00 92.75 91 LEU A O 1
ATOM 690 N N . ALA A 1 92 ? -9.250 -1.239 -24.560 1.00 91.19 92 ALA A N 1
ATOM 691 C CA . ALA A 1 92 ? -8.782 -0.608 -23.329 1.00 91.19 92 ALA A CA 1
ATOM 692 C C . ALA A 1 92 ? -9.894 -0.507 -22.270 1.00 91.19 92 ALA A C 1
ATOM 694 O O . ALA A 1 92 ? -9.651 -0.810 -21.103 1.00 91.19 92 ALA A O 1
ATOM 695 N N . ILE A 1 93 ? -11.119 -0.146 -22.669 1.00 91.12 93 ILE A N 1
ATOM 696 C CA . ILE A 1 93 ? -12.286 -0.083 -21.774 1.00 91.12 93 ILE A CA 1
ATOM 697 C C . ILE A 1 93 ? -12.641 -1.476 -21.247 1.00 91.12 93 ILE A C 1
ATOM 699 O O . ILE A 1 93 ? -12.903 -1.626 -20.057 1.00 91.12 93 ILE A O 1
ATOM 703 N N . VAL A 1 94 ? -12.603 -2.505 -22.097 1.00 90.06 94 VAL A N 1
ATOM 704 C CA . VAL A 1 94 ? -12.834 -3.897 -21.676 1.00 90.06 94 VAL A CA 1
ATOM 705 C C . VAL A 1 94 ? -11.786 -4.344 -20.653 1.00 90.06 94 VAL A C 1
ATOM 707 O O . VAL A 1 94 ? -12.140 -4.955 -19.646 1.00 90.06 94 VAL A O 1
ATOM 710 N N . GLY A 1 95 ? -10.514 -3.986 -20.850 1.00 84.06 95 GLY A N 1
ATOM 711 C CA . GLY A 1 95 ? -9.464 -4.228 -19.856 1.00 84.06 95 GLY A CA 1
ATOM 712 C C . GLY A 1 95 ? -9.702 -3.473 -18.542 1.00 84.06 95 GLY A C 1
ATOM 713 O O . GLY A 1 95 ? -9.556 -4.045 -17.463 1.00 84.06 95 GLY A O 1
ATOM 714 N N . ALA A 1 96 ? -10.128 -2.210 -18.622 1.00 86.12 96 ALA A N 1
ATOM 715 C CA . ALA A 1 96 ? -10.420 -1.378 -17.455 1.00 86.12 96 ALA A CA 1
ATOM 716 C C . ALA A 1 96 ? -11.646 -1.862 -16.662 1.00 86.12 96 ALA A C 1
ATOM 718 O O . ALA A 1 96 ? -11.650 -1.780 -15.436 1.00 86.12 96 ALA A O 1
ATOM 719 N N . LEU A 1 97 ? -12.658 -2.427 -17.328 1.00 85.12 97 LEU A N 1
ATOM 720 C CA . LEU A 1 97 ? -13.812 -3.050 -16.670 1.00 85.12 97 LEU A CA 1
ATOM 721 C C . LEU A 1 97 ? -13.399 -4.209 -15.752 1.00 85.12 97 LEU A C 1
ATOM 723 O O . LEU A 1 97 ? -14.027 -4.412 -14.715 1.00 85.12 97 LEU A O 1
ATOM 727 N N . GLY A 1 98 ? -12.301 -4.907 -16.062 1.00 78.38 98 GLY A N 1
ATOM 728 C CA . GLY A 1 98 ? -11.715 -5.912 -15.172 1.00 78.38 98 GLY A CA 1
ATOM 729 C C . GLY A 1 98 ? -11.259 -5.352 -13.816 1.00 78.38 98 GLY A C 1
ATOM 730 O O . GLY A 1 98 ? -11.247 -6.086 -12.830 1.00 78.38 98 GLY A O 1
ATOM 731 N N . LEU A 1 99 ? -10.944 -4.053 -13.730 1.00 78.44 99 LEU A N 1
ATOM 732 C CA . LEU A 1 99 ? -10.590 -3.383 -12.473 1.00 78.44 99 LEU A CA 1
ATOM 733 C C . LEU A 1 99 ? -11.800 -2.871 -11.681 1.00 78.44 99 LEU A C 1
ATOM 735 O O . LEU A 1 99 ? -11.639 -2.534 -10.510 1.00 78.44 99 LEU A O 1
ATOM 739 N N . ALA A 1 100 ? -13.006 -2.832 -12.255 1.00 74.00 100 ALA A N 1
ATOM 740 C CA . ALA A 1 100 ? -14.186 -2.299 -11.563 1.00 74.00 100 ALA A CA 1
ATOM 741 C C . ALA A 1 100 ? -14.568 -3.109 -10.306 1.00 74.00 100 ALA A C 1
ATOM 743 O O . ALA A 1 100 ? -15.191 -2.577 -9.392 1.00 74.00 100 ALA A O 1
ATOM 744 N N . GLY A 1 101 ? -14.166 -4.384 -10.236 1.00 71.25 101 GLY A N 1
ATOM 745 C CA . GLY A 1 101 ? -14.339 -5.246 -9.062 1.00 71.25 101 GLY A CA 1
ATOM 746 C C . GLY A 1 101 ? -13.137 -5.286 -8.111 1.00 71.25 101 GLY A C 1
ATOM 747 O O . GLY A 1 101 ? -13.141 -6.082 -7.168 1.00 71.25 101 GLY A O 1
ATOM 748 N N . PHE A 1 102 ? -12.089 -4.490 -8.351 1.00 71.75 102 PHE A N 1
ATOM 749 C CA . PHE A 1 102 ? -10.883 -4.526 -7.529 1.00 71.75 102 PHE A CA 1
ATOM 750 C C . PHE A 1 102 ? -11.148 -3.885 -6.165 1.00 71.75 102 PHE A C 1
ATOM 752 O O . PHE A 1 102 ? -11.225 -2.667 -6.020 1.00 71.75 102 PHE A O 1
ATOM 759 N N . THR A 1 103 ? -11.274 -4.730 -5.146 1.00 67.12 103 THR A N 1
ATOM 760 C CA . THR A 1 103 ? -11.372 -4.301 -3.751 1.00 67.12 103 THR A CA 1
ATOM 761 C C . THR A 1 103 ? -9.987 -4.411 -3.114 1.00 67.12 103 THR A C 1
ATOM 763 O O . THR A 1 103 ? -9.487 -5.528 -2.954 1.00 67.12 103 THR A O 1
ATOM 766 N N . PRO A 1 104 ? -9.322 -3.292 -2.769 1.00 67.44 104 PRO A N 1
ATOM 767 C CA . PRO A 1 104 ? -8.023 -3.350 -2.113 1.00 67.44 104 PRO A CA 1
ATOM 768 C C . PRO A 1 104 ? -8.193 -3.978 -0.726 1.00 67.44 104 PRO A C 1
ATOM 770 O O . PRO A 1 104 ? -8.781 -3.382 0.174 1.00 67.44 104 PRO A O 1
ATOM 773 N N . ARG A 1 105 ? -7.698 -5.209 -0.560 1.00 63.44 105 ARG A N 1
ATOM 774 C CA . ARG A 1 105 ? -7.650 -5.887 0.739 1.00 63.44 105 ARG A CA 1
ATOM 775 C C . ARG A 1 105 ? -6.242 -5.781 1.311 1.00 63.44 105 ARG A C 1
ATOM 777 O O . ARG A 1 105 ? -5.304 -6.346 0.755 1.00 63.44 105 ARG A O 1
ATOM 784 N N . TYR A 1 106 ? -6.122 -5.096 2.443 1.00 62.09 106 TYR A N 1
ATOM 785 C CA . TYR A 1 106 ? -4.881 -4.941 3.210 1.00 62.09 106 TYR A CA 1
ATOM 786 C C . TYR A 1 106 ? -4.736 -6.049 4.257 1.00 62.09 106 TYR A C 1
ATOM 788 O O . TYR A 1 106 ? -4.538 -5.779 5.437 1.00 62.09 106 TYR A O 1
ATOM 796 N N . ASN A 1 107 ? -4.931 -7.303 3.848 1.00 67.12 107 ASN A N 1
ATOM 797 C CA . ASN A 1 107 ? -4.723 -8.436 4.741 1.00 67.12 107 ASN A CA 1
ATOM 798 C C . ASN A 1 107 ? -3.526 -9.250 4.253 1.00 67.12 107 ASN A C 1
ATOM 800 O O . ASN A 1 107 ? -3.615 -10.000 3.278 1.00 67.12 107 ASN A O 1
ATOM 804 N N . ASP A 1 108 ? -2.417 -9.085 4.967 1.00 66.50 108 ASP A N 1
ATOM 805 C CA . ASP A 1 108 ? -1.121 -9.670 4.636 1.00 66.50 108 ASP A CA 1
ATOM 806 C C . ASP A 1 108 ? -1.140 -11.206 4.661 1.00 66.50 108 ASP A C 1
ATOM 808 O O . ASP A 1 108 ? -0.372 -11.843 3.942 1.00 66.50 108 ASP A O 1
ATOM 812 N N . LEU A 1 109 ? -2.073 -11.824 5.399 1.00 66.56 109 LEU A N 1
ATOM 813 C CA . LEU A 1 109 ? -2.203 -13.285 5.481 1.00 66.56 109 LEU A CA 1
ATOM 814 C C . LEU A 1 109 ? -2.523 -13.939 4.131 1.00 66.56 109 LEU A C 1
ATOM 816 O O . LEU A 1 109 ? -2.133 -15.083 3.918 1.00 66.56 109 LEU A O 1
ATOM 820 N N . TYR A 1 110 ? -3.187 -13.232 3.209 1.00 68.75 110 TYR A N 1
ATOM 821 C CA . TYR A 1 110 ? -3.473 -13.763 1.868 1.00 68.75 110 TYR A CA 1
ATOM 822 C C . TYR A 1 110 ? -2.237 -13.816 0.968 1.00 68.75 110 TYR A C 1
ATOM 824 O O . TYR A 1 110 ? -2.211 -14.591 0.013 1.00 68.75 110 TYR A O 1
ATOM 832 N N . TYR A 1 111 ? -1.223 -13.003 1.264 1.00 72.00 111 TYR A N 1
ATOM 833 C CA . TYR A 1 111 ? 0.024 -12.955 0.505 1.00 72.00 111 TYR A CA 1
ATOM 834 C C . TYR A 1 111 ? 1.088 -13.905 1.075 1.00 72.00 111 TYR A C 1
ATOM 836 O O . TYR A 1 111 ? 2.137 -14.094 0.458 1.00 72.00 111 TYR A O 1
ATOM 844 N N . LEU A 1 112 ? 0.821 -14.534 2.227 1.00 78.50 112 LEU A N 1
ATOM 845 C CA . LEU A 1 112 ? 1.685 -15.552 2.815 1.00 78.50 112 LEU A CA 1
ATOM 846 C C . LEU A 1 112 ? 1.306 -16.958 2.318 1.00 78.50 112 LEU A C 1
ATOM 848 O O . LEU A 1 112 ? 0.123 -17.285 2.194 1.00 78.50 112 LEU A O 1
ATOM 852 N N . PRO A 1 113 ? 2.291 -17.845 2.077 1.00 81.62 113 PRO A N 1
ATOM 853 C CA . PRO A 1 113 ? 2.001 -19.239 1.781 1.00 81.62 113 PRO A CA 1
ATOM 854 C C . PRO A 1 113 ? 1.310 -19.904 2.978 1.00 81.62 113 PRO A C 1
ATOM 856 O O . PRO A 1 113 ? 1.677 -19.676 4.129 1.00 81.62 113 PRO A O 1
ATOM 859 N N . GLN A 1 114 ? 0.363 -20.803 2.701 1.00 79.25 114 GLN A N 1
ATOM 860 C CA . GLN A 1 114 ? -0.393 -21.558 3.718 1.00 79.25 114 GLN A CA 1
ATOM 861 C C . GLN A 1 114 ? 0.508 -22.388 4.659 1.00 79.25 114 GLN A C 1
ATOM 863 O O . GLN A 1 114 ? 0.096 -22.809 5.737 1.00 79.25 114 GLN A O 1
ATOM 868 N N . SER A 1 115 ? 1.759 -22.637 4.265 1.00 80.25 115 SER A N 1
ATOM 869 C CA . SER A 1 115 ? 2.759 -23.326 5.080 1.00 80.25 115 SER A CA 1
ATOM 870 C C . SER A 1 115 ? 3.402 -22.445 6.158 1.00 80.25 115 SER A C 1
ATOM 872 O O . SER A 1 115 ? 4.012 -23.002 7.078 1.00 80.25 115 SER A O 1
ATOM 874 N N . ALA A 1 116 ? 3.269 -21.116 6.076 1.00 83.50 116 ALA A N 1
ATOM 875 C CA . ALA A 1 116 ? 3.863 -20.178 7.022 1.00 83.50 116 ALA A CA 1
ATOM 876 C C . ALA A 1 116 ? 3.305 -20.382 8.439 1.00 83.50 116 ALA A C 1
ATOM 878 O O . ALA A 1 116 ? 2.101 -20.562 8.637 1.00 83.50 116 ALA A O 1
ATOM 879 N N . SER A 1 117 ? 4.185 -20.317 9.441 1.00 81.88 117 SER A N 1
ATOM 880 C CA . SER A 1 117 ? 3.815 -20.446 10.856 1.00 81.88 117 SER A CA 1
ATOM 881 C C . SER A 1 117 ? 2.767 -19.414 11.276 1.00 81.88 117 SER A C 1
ATOM 883 O O . SER A 1 117 ? 1.850 -19.760 12.016 1.00 81.88 117 SER A O 1
ATOM 885 N N . SER A 1 118 ? 2.845 -18.189 10.747 1.00 80.94 118 SER A N 1
ATOM 886 C CA . SER A 1 118 ? 1.883 -17.115 11.015 1.00 80.94 118 SER A CA 1
ATOM 887 C C . SER A 1 118 ? 0.468 -17.465 10.556 1.00 80.94 118 SER A C 1
ATOM 889 O O . SER A 1 118 ? -0.473 -17.242 11.307 1.00 80.94 118 SER A O 1
ATOM 891 N N . VAL A 1 119 ? 0.309 -18.069 9.370 1.00 82.50 119 VAL A N 1
ATOM 892 C CA . VAL A 1 119 ? -1.009 -18.490 8.861 1.00 82.50 119 VAL A CA 1
ATOM 893 C C . VAL A 1 119 ? -1.557 -19.623 9.718 1.00 82.50 119 VAL A C 1
ATOM 895 O O . VAL A 1 119 ? -2.690 -19.540 10.170 1.00 82.50 119 VAL A O 1
ATOM 898 N N . L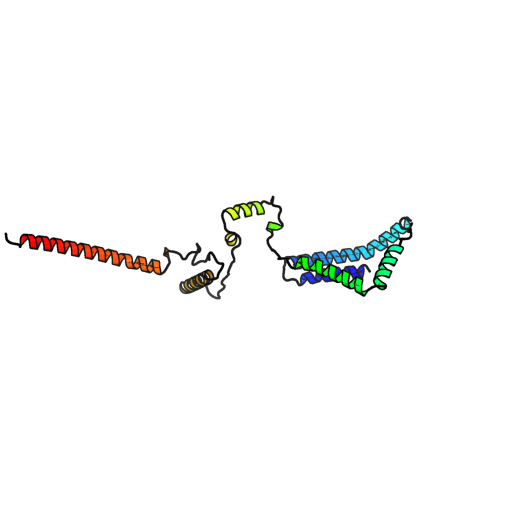YS A 1 120 ? -0.739 -20.634 10.039 1.00 83.69 120 LYS A N 1
ATOM 899 C CA . LYS A 1 120 ? -1.156 -21.751 10.906 1.00 83.69 120 LYS A CA 1
ATOM 900 C C . LYS A 1 120 ? -1.590 -21.283 12.295 1.00 83.69 120 LYS A C 1
ATOM 902 O O . LYS A 1 120 ? -2.600 -21.759 12.804 1.00 83.69 120 LYS A O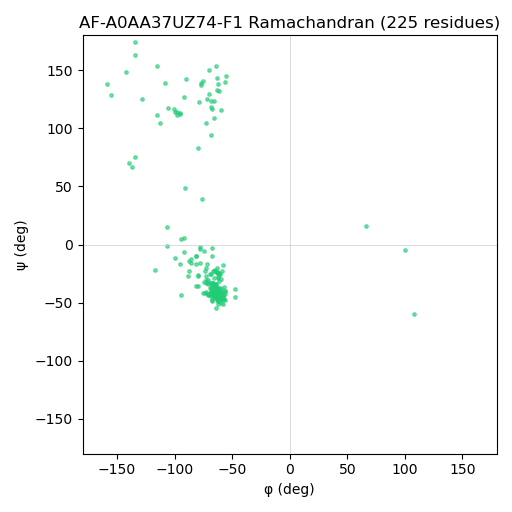 1
ATOM 907 N N . ALA A 1 121 ? -0.848 -20.349 12.889 1.00 80.75 121 ALA A N 1
ATOM 908 C CA . ALA A 1 121 ? -1.202 -19.750 14.171 1.00 80.75 121 ALA A CA 1
ATOM 909 C C . ALA A 1 121 ? -2.507 -18.949 14.072 1.00 80.75 121 ALA A C 1
ATOM 911 O O . ALA A 1 121 ? -3.361 -19.079 14.943 1.00 80.75 121 ALA A O 1
ATOM 912 N N . TYR A 1 122 ? -2.695 -18.183 12.994 1.00 78.88 122 TYR A N 1
ATOM 913 C CA . TYR A 1 122 ? -3.917 -17.410 12.773 1.00 78.88 122 TYR A CA 1
ATOM 914 C C . TYR A 1 122 ? -5.136 -18.311 12.549 1.00 78.88 122 TYR A C 1
ATOM 916 O O . TYR A 1 122 ? -6.181 -18.085 13.146 1.00 78.88 122 TYR A O 1
ATOM 924 N N . THR A 1 123 ? -4.996 -19.377 11.756 1.00 81.25 123 THR A N 1
ATOM 925 C CA . THR A 1 123 ? -6.053 -20.373 11.534 1.00 81.25 123 THR A CA 1
ATOM 926 C C . THR A 1 123 ? -6.402 -21.123 12.818 1.00 81.25 123 THR A C 1
ATOM 928 O O . THR A 1 123 ? -7.574 -21.372 13.072 1.00 81.25 123 THR A O 1
ATOM 931 N N . ALA A 1 124 ? -5.414 -21.460 13.652 1.00 82.44 124 ALA A N 1
ATOM 932 C CA . ALA A 1 124 ? -5.668 -22.057 14.963 1.00 82.44 124 ALA A CA 1
ATOM 933 C C . ALA A 1 124 ? -6.356 -21.068 15.922 1.00 82.44 124 ALA A C 1
ATOM 935 O O . ALA A 1 124 ? -7.232 -21.457 16.690 1.00 82.44 124 ALA A O 1
ATOM 936 N N . ALA A 1 125 ? -5.995 -19.784 15.868 1.00 77.69 125 ALA A N 1
ATOM 937 C CA . ALA A 1 125 ? -6.614 -18.749 16.688 1.00 77.69 125 ALA A CA 1
ATOM 938 C C . ALA A 1 125 ? -8.067 -18.461 16.268 1.00 77.69 125 ALA A C 1
ATOM 940 O O . ALA A 1 125 ? -8.914 -18.282 17.139 1.00 77.69 125 ALA A O 1
ATOM 941 N N . ASP A 1 126 ? -8.371 -18.496 14.968 1.00 79.25 126 ASP A N 1
ATOM 942 C CA . ASP A 1 126 ? -9.721 -18.300 14.411 1.00 79.25 126 ASP A CA 1
ATOM 943 C C . ASP A 1 126 ? -10.727 -19.364 14.893 1.00 79.25 126 ASP A C 1
ATOM 945 O O . ASP A 1 126 ? -11.919 -19.098 15.018 1.00 79.25 126 ASP A O 1
ATOM 949 N N . GLN A 1 127 ? -10.250 -20.563 15.255 1.00 79.69 127 GLN A N 1
ATOM 950 C CA . GLN A 1 127 ? -11.097 -21.614 15.838 1.00 79.69 127 GLN A CA 1
ATOM 951 C C . GLN A 1 127 ? -11.610 -21.265 17.243 1.00 79.69 127 GLN A C 1
ATOM 953 O O . GLN A 1 127 ? -12.644 -21.782 17.666 1.00 79.69 127 GLN A O 1
ATOM 958 N N . HIS A 1 128 ? -10.898 -20.407 17.980 1.00 78.12 128 HIS A N 1
ATOM 959 C CA . HIS A 1 128 ? -11.198 -20.088 19.380 1.00 78.12 128 HIS A CA 1
ATOM 960 C C . HIS A 1 128 ? -11.574 -18.621 19.612 1.00 78.12 128 HIS A C 1
ATOM 962 O O . HIS A 1 128 ? -12.236 -18.300 20.603 1.00 78.12 128 HIS A O 1
ATOM 968 N N . PHE A 1 129 ? -11.183 -17.725 18.709 1.00 73.81 129 PHE A N 1
ATOM 969 C CA . PHE A 1 129 ? -11.434 -16.296 18.795 1.00 73.81 129 PHE A CA 1
ATOM 970 C C . PHE A 1 129 ? -12.058 -15.809 17.494 1.00 73.81 129 PHE A C 1
ATOM 972 O O . PHE A 1 129 ? -11.495 -15.977 16.421 1.00 73.81 129 PHE A O 1
ATOM 979 N N . THR A 1 130 ? -13.211 -15.150 17.599 1.00 69.19 130 THR A N 1
ATOM 980 C CA . THR A 1 130 ? -13.834 -14.447 16.474 1.00 69.19 130 THR A CA 1
ATOM 981 C C . THR A 1 130 ? -12.851 -13.436 15.872 1.00 69.19 130 THR A C 1
ATOM 983 O O . THR A 1 130 ? -12.122 -12.780 16.616 1.00 69.19 130 THR A O 1
ATOM 986 N N . GLN A 1 131 ? -12.879 -13.223 14.554 1.00 65.25 131 GLN A N 1
ATOM 987 C CA . GLN A 1 131 ? -12.008 -12.261 13.848 1.00 65.25 131 GLN A CA 1
ATOM 988 C C . GLN A 1 131 ? -11.958 -10.866 14.511 1.00 65.25 131 GLN A C 1
ATOM 990 O O . GLN A 1 131 ? -10.887 -10.281 14.647 1.00 65.25 131 GLN A O 1
ATOM 995 N N . ALA A 1 132 ? -13.088 -10.378 15.038 1.00 60.44 132 ALA A N 1
ATOM 996 C CA . ALA A 1 132 ? -13.174 -9.104 15.766 1.00 60.44 132 ALA A CA 1
ATOM 997 C C . ALA A 1 132 ? -12.351 -9.049 17.074 1.00 60.44 132 ALA A C 1
ATOM 999 O O . ALA A 1 132 ? -12.047 -7.971 17.574 1.00 60.44 132 ALA A O 1
ATOM 1000 N N . ARG A 1 133 ? -11.982 -10.199 17.654 1.00 67.56 133 ARG A N 1
ATOM 1001 C CA . ARG A 1 133 ? -11.089 -10.286 18.824 1.00 67.56 133 ARG A CA 1
ATOM 1002 C C . ARG A 1 133 ? -9.618 -10.351 18.432 1.00 67.56 133 ARG A C 1
ATOM 1004 O O . ARG A 1 133 ? -8.778 -9.963 19.235 1.00 67.56 133 ARG A O 1
ATOM 1011 N N . LEU A 1 134 ? -9.313 -10.858 17.237 1.00 69.50 134 LEU A N 1
ATOM 1012 C CA . LEU A 1 134 ? -7.944 -10.951 16.727 1.00 69.50 134 LEU A CA 1
ATOM 1013 C C . LEU A 1 134 ? -7.445 -9.613 16.176 1.00 69.50 134 LEU A C 1
ATOM 1015 O O . LEU A 1 134 ? -6.242 -9.368 16.196 1.00 69.50 134 LEU A O 1
ATOM 1019 N N . ASN A 1 135 ? -8.352 -8.749 15.719 1.00 71.56 135 ASN A N 1
ATOM 1020 C CA . ASN A 1 135 ? -8.030 -7.407 15.247 1.00 71.56 135 ASN A CA 1
ATOM 1021 C C . ASN A 1 135 ? -9.016 -6.381 15.840 1.00 71.56 135 ASN A C 1
ATOM 1023 O O . ASN A 1 135 ? -9.973 -5.996 15.167 1.00 71.56 135 ASN A O 1
ATOM 1027 N N . PRO A 1 136 ? -8.864 -6.028 17.133 1.00 77.31 136 PRO A N 1
ATOM 1028 C CA . PRO A 1 136 ? -9.778 -5.112 17.799 1.00 77.31 136 PRO A CA 1
ATOM 1029 C C . PRO A 1 136 ? -9.530 -3.662 17.371 1.00 77.31 136 PRO A C 1
ATOM 1031 O O . PRO A 1 136 ? -8.385 -3.214 17.297 1.00 77.31 136 PRO A O 1
ATOM 1034 N N . ASP A 1 137 ? -10.610 -2.902 17.197 1.00 79.56 137 ASP A N 1
ATOM 1035 C CA . ASP A 1 137 ? -10.524 -1.453 17.038 1.00 79.56 137 ASP A CA 1
ATOM 1036 C C . ASP A 1 137 ? -10.159 -0.801 18.378 1.00 79.56 137 ASP A C 1
ATOM 1038 O O . ASP A 1 137 ? -10.828 -0.995 19.399 1.00 79.56 137 ASP A O 1
ATOM 1042 N N . LEU A 1 138 ? -9.082 -0.015 18.379 1.00 84.88 138 LEU A N 1
ATOM 1043 C CA . LEU A 1 138 ? -8.592 0.694 19.557 1.00 84.88 138 LEU A CA 1
ATOM 1044 C C . LEU A 1 138 ? -9.045 2.153 19.510 1.00 84.88 138 LEU A C 1
ATOM 1046 O O . LEU A 1 138 ? -8.602 2.927 18.664 1.00 84.88 138 LEU A O 1
ATOM 1050 N N . LEU A 1 139 ? -9.902 2.540 20.454 1.00 85.69 139 LEU A N 1
ATOM 1051 C CA . LEU A 1 139 ? -10.279 3.932 20.673 1.00 85.69 139 LEU A CA 1
ATOM 1052 C C . LEU A 1 139 ? -9.454 4.505 21.828 1.00 85.69 139 LEU A C 1
ATOM 1054 O O . LEU A 1 139 ? -9.624 4.094 22.976 1.00 85.69 139 LEU A O 1
ATOM 1058 N N . MET A 1 140 ? -8.585 5.470 21.526 1.00 89.12 140 MET A N 1
ATOM 1059 C CA . MET A 1 140 ? -7.831 6.199 22.543 1.00 89.12 140 MET A CA 1
ATOM 1060 C C . MET A 1 140 ? -8.588 7.462 22.957 1.00 89.12 140 MET A C 1
ATOM 1062 O O . MET A 1 140 ? -8.983 8.259 22.109 1.00 89.12 140 MET A O 1
ATOM 1066 N N . ILE A 1 141 ? -8.797 7.625 24.264 1.00 86.94 141 ILE A N 1
ATOM 1067 C CA . ILE A 1 141 ? -9.414 8.814 24.858 1.00 86.94 141 ILE A CA 1
ATOM 1068 C C . ILE A 1 141 ? -8.296 9.615 25.519 1.00 86.94 141 ILE A C 1
ATOM 1070 O O . ILE A 1 141 ? -7.645 9.118 26.437 1.00 86.94 141 ILE A O 1
ATOM 1074 N N . GLU A 1 142 ? -8.079 10.834 25.038 1.00 88.25 142 GLU A N 1
ATOM 1075 C CA . GLU A 1 142 ? -7.088 11.773 25.563 1.00 88.25 142 GLU A CA 1
ATOM 1076 C C . GLU A 1 142 ? -7.800 12.910 26.304 1.00 88.25 142 GLU A C 1
ATOM 1078 O O . GLU A 1 142 ? -8.859 13.372 25.873 1.00 88.25 142 GLU A O 1
ATOM 1083 N N . SER A 1 143 ? -7.248 13.313 27.449 1.00 90.19 143 SER A N 1
ATOM 1084 C CA . SER A 1 143 ? -7.787 14.367 28.311 1.00 90.19 143 SER A CA 1
ATOM 1085 C C . SER A 1 143 ? -6.643 15.184 28.899 1.00 90.19 143 SER A C 1
ATOM 1087 O O . SER A 1 143 ? -5.577 14.636 29.176 1.00 90.19 143 SER A O 1
ATOM 1089 N N . ASP A 1 144 ? -6.886 16.471 29.145 1.00 91.38 144 ASP A N 1
ATOM 1090 C CA . ASP A 1 144 ? -5.902 17.399 29.723 1.00 91.38 144 ASP A CA 1
ATOM 1091 C C . ASP A 1 144 ? -5.677 17.179 31.236 1.00 91.38 144 ASP A C 1
ATOM 1093 O O . ASP A 1 144 ? -4.822 17.815 31.854 1.00 91.38 144 ASP A O 1
ATOM 1097 N N . HIS A 1 145 ? -6.450 16.281 31.854 1.00 90.31 145 HIS A N 1
ATOM 1098 C CA . HIS A 1 145 ? -6.404 15.950 33.280 1.00 90.31 145 HIS A CA 1
ATOM 1099 C C . HIS A 1 145 ? -6.434 14.438 33.525 1.00 90.31 145 HIS A C 1
ATOM 1101 O O . HIS A 1 145 ? -6.811 13.654 32.654 1.00 90.31 145 HIS A O 1
ATOM 1107 N N . ASP A 1 146 ? -6.048 14.021 34.737 1.00 86.06 146 ASP A N 1
ATOM 1108 C CA . ASP A 1 146 ? -6.077 12.609 35.125 1.00 86.06 146 ASP A CA 1
ATOM 1109 C C . ASP A 1 146 ? -7.522 12.100 35.232 1.00 86.06 146 ASP A C 1
ATOM 1111 O O . ASP A 1 146 ? -8.305 12.559 36.063 1.00 86.06 146 ASP A O 1
ATOM 1115 N N . LEU A 1 147 ? -7.849 11.110 34.403 1.00 85.38 147 LEU A N 1
ATOM 1116 C CA . LEU A 1 147 ? -9.163 10.476 34.337 1.00 85.38 147 LEU A CA 1
ATOM 1117 C C . LEU A 1 147 ? -9.403 9.467 35.471 1.00 85.38 147 LEU A C 1
ATOM 1119 O O . LEU A 1 147 ? -10.483 8.885 35.550 1.00 85.38 147 LEU A O 1
ATOM 1123 N N . ARG A 1 148 ? -8.434 9.221 36.362 1.00 86.12 148 ARG A N 1
ATOM 1124 C CA . ARG A 1 148 ? -8.550 8.284 37.502 1.00 86.12 148 ARG A CA 1
ATOM 1125 C C . ARG A 1 148 ? -9.368 8.842 38.671 1.00 86.12 148 ARG A C 1
ATOM 1127 O O . ARG A 1 148 ? -9.056 8.605 39.836 1.00 86.12 148 ARG A O 1
ATOM 1134 N N . ASN A 1 149 ? -10.439 9.559 38.361 1.00 85.69 149 ASN A N 1
ATOM 1135 C CA . ASN A 1 149 ? -11.386 10.098 39.323 1.00 85.69 149 ASN A CA 1
ATOM 1136 C C . ASN A 1 149 ? -12.767 9.452 39.130 1.00 85.69 149 ASN A C 1
ATOM 1138 O O . ASN A 1 149 ? -13.136 9.032 38.033 1.00 85.69 149 ASN A O 1
ATOM 1142 N N . THR A 1 150 ? -13.561 9.395 40.195 1.00 83.38 150 THR A N 1
ATOM 1143 C CA . THR A 1 150 ? -14.915 8.830 40.205 1.00 83.38 150 THR A CA 1
ATOM 1144 C C . THR A 1 150 ? -15.823 9.488 39.163 1.00 83.38 150 THR A C 1
ATOM 1146 O O . THR A 1 150 ? -16.587 8.798 38.488 1.00 83.38 150 THR A O 1
ATOM 1149 N N . THR A 1 151 ? -15.723 10.811 38.993 1.00 86.38 151 THR A N 1
ATOM 1150 C CA . THR A 1 151 ? -16.512 11.558 38.000 1.00 86.38 151 THR A CA 1
ATOM 1151 C C . THR A 1 151 ? -16.170 11.122 36.577 1.00 86.38 151 THR A C 1
ATOM 1153 O O . THR A 1 151 ? -17.066 10.810 35.793 1.00 86.38 151 THR A O 1
ATOM 1156 N N . ASP A 1 152 ? -14.880 11.036 36.260 1.00 86.06 152 ASP A N 1
ATOM 1157 C CA . ASP A 1 152 ? -14.400 10.687 34.924 1.00 86.06 152 ASP A CA 1
ATOM 1158 C C . ASP A 1 152 ? -14.631 9.207 34.600 1.00 86.06 152 ASP A C 1
ATOM 1160 O O . ASP A 1 152 ? -14.975 8.873 33.467 1.00 86.06 152 ASP A O 1
ATOM 1164 N N . MET A 1 153 ? -14.581 8.313 35.594 1.00 85.56 153 MET A N 1
ATOM 1165 C CA . MET A 1 153 ? -15.003 6.918 35.416 1.00 85.56 153 MET A CA 1
ATOM 1166 C C . MET A 1 153 ? -16.477 6.800 35.014 1.00 85.56 153 MET A C 1
ATOM 1168 O O . MET A 1 153 ? -16.820 5.966 34.176 1.00 85.56 153 MET A O 1
ATOM 1172 N N . LEU A 1 154 ? -17.355 7.652 35.549 1.00 84.88 154 LEU A N 1
ATOM 1173 C CA . LEU A 1 154 ? -18.763 7.675 35.142 1.00 84.88 154 LEU A CA 1
ATOM 1174 C C . LEU A 1 154 ? -18.921 8.136 33.684 1.00 84.88 154 LEU A C 1
ATOM 1176 O O . LEU A 1 154 ? -19.759 7.615 32.941 1.00 84.88 154 LEU A O 1
ATOM 1180 N N . VAL A 1 155 ? -18.105 9.108 33.267 1.00 87.00 155 VAL A N 1
ATOM 1181 C CA . VAL A 1 155 ? -18.067 9.596 31.882 1.00 87.00 155 VAL A CA 1
ATOM 1182 C C . VAL A 1 155 ? -17.555 8.500 30.945 1.00 87.00 155 VAL A C 1
ATOM 1184 O O . VAL A 1 155 ? -18.194 8.234 29.926 1.00 87.00 155 VAL A O 1
ATOM 1187 N N . LEU A 1 156 ? -16.482 7.796 31.311 1.00 87.19 156 LEU A N 1
ATOM 1188 C CA . LEU A 1 156 ? -15.955 6.667 30.540 1.00 87.19 156 LEU A CA 1
ATOM 1189 C C . LEU A 1 156 ? -16.956 5.510 30.427 1.00 87.19 156 LEU A C 1
ATOM 1191 O O . LEU A 1 156 ? -17.064 4.910 29.358 1.00 87.19 156 LEU A O 1
ATOM 1195 N N . ASP A 1 157 ? -17.728 5.205 31.477 1.00 85.75 157 ASP A N 1
ATOM 1196 C CA . ASP A 1 157 ? -18.796 4.198 31.386 1.00 85.75 157 ASP A CA 1
ATOM 1197 C C . ASP A 1 157 ? -19.935 4.638 30.452 1.00 85.75 157 ASP A C 1
ATOM 1199 O O . ASP A 1 157 ? -20.415 3.837 29.644 1.00 85.75 157 ASP A O 1
ATOM 1203 N N . LYS A 1 158 ? -20.318 5.922 30.475 1.00 85.81 158 LYS A N 1
ATOM 1204 C CA . LYS A 1 158 ? -21.279 6.475 29.504 1.00 85.81 158 LYS A CA 1
ATOM 1205 C C . LYS A 1 158 ? -20.768 6.379 28.069 1.00 85.81 158 LYS A C 1
ATOM 1207 O O . LYS A 1 158 ? -21.541 5.998 27.189 1.00 85.81 158 LYS A O 1
ATOM 1212 N N . ILE A 1 159 ? -19.496 6.698 27.833 1.00 88.00 159 ILE A N 1
ATOM 1213 C CA . ILE A 1 159 ? -18.865 6.583 26.511 1.00 88.00 159 ILE A CA 1
ATOM 1214 C C . ILE A 1 159 ? -18.875 5.119 26.056 1.00 88.00 159 ILE A C 1
ATOM 1216 O O . ILE A 1 159 ? -19.352 4.827 24.961 1.00 88.00 159 ILE A O 1
ATOM 1220 N N . ALA A 1 160 ? -18.452 4.185 26.913 1.00 87.12 160 ALA A N 1
ATOM 1221 C CA . ALA A 1 160 ? -18.483 2.754 26.606 1.00 87.12 160 ALA A CA 1
ATOM 1222 C C . ALA A 1 160 ? -19.907 2.260 26.285 1.00 87.12 160 ALA A C 1
ATOM 1224 O O . ALA A 1 160 ? -20.107 1.506 25.331 1.00 87.12 160 ALA A O 1
ATOM 1225 N N . GLY A 1 161 ? -20.912 2.725 27.034 1.00 84.94 161 GLY A N 1
ATOM 1226 C CA . GLY A 1 161 ? -22.320 2.418 26.783 1.00 84.94 161 GLY A CA 1
ATOM 1227 C C . GLY A 1 161 ? -22.863 3.014 25.480 1.00 84.94 161 GLY A C 1
ATOM 1228 O O . GLY A 1 161 ? -23.694 2.383 24.827 1.00 84.94 161 GLY A O 1
ATOM 1229 N N . ALA A 1 162 ? -22.399 4.201 25.082 1.00 86.81 162 ALA A N 1
ATOM 1230 C CA . ALA A 1 162 ? -22.759 4.815 23.805 1.00 86.81 162 ALA A CA 1
ATOM 1231 C C . ALA A 1 162 ? -22.145 4.054 22.621 1.00 86.81 162 ALA A C 1
ATOM 1233 O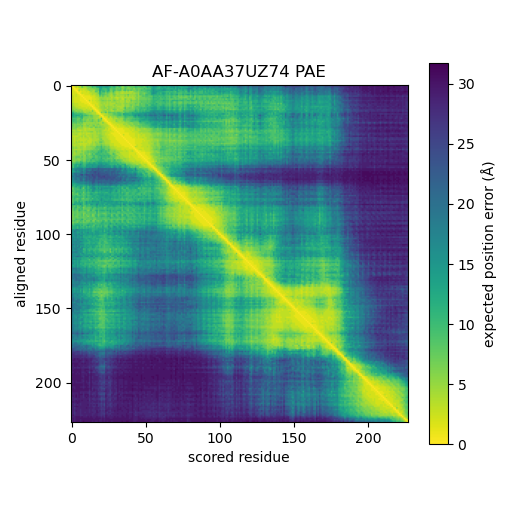 O . ALA A 1 162 ? -22.850 3.771 21.655 1.00 86.81 162 ALA A O 1
ATOM 1234 N N . ILE A 1 163 ? -20.874 3.655 22.731 1.00 86.62 163 ILE A N 1
ATOM 1235 C CA . ILE A 1 163 ? -20.177 2.859 21.710 1.00 86.62 163 ILE A CA 1
ATOM 1236 C C . ILE A 1 163 ? -20.864 1.504 21.537 1.00 86.62 163 ILE A C 1
ATOM 1238 O O . ILE A 1 163 ? -21.162 1.110 20.419 1.00 86.62 163 ILE A O 1
ATOM 1242 N N . PHE A 1 164 ? -21.221 0.824 22.628 1.00 85.31 164 PHE A N 1
ATOM 1243 C CA . PHE A 1 164 ? -21.903 -0.473 22.556 1.00 85.31 164 PHE A CA 1
ATOM 1244 C C . PHE A 1 164 ? -23.245 -0.436 21.795 1.00 85.31 164 PHE A C 1
ATOM 1246 O O . PHE A 1 164 ? -23.707 -1.462 21.307 1.00 85.31 164 PHE A O 1
ATOM 1253 N N . ARG A 1 165 ? -23.891 0.733 21.676 1.00 85.88 165 ARG A N 1
ATOM 1254 C CA . ARG A 1 165 ? -25.144 0.892 20.916 1.00 85.88 165 ARG A CA 1
ATOM 1255 C C . ARG A 1 165 ? -24.933 1.043 19.408 1.00 85.88 165 ARG A C 1
ATOM 1257 O O . ARG A 1 165 ? -25.917 1.023 18.670 1.00 85.88 165 ARG A O 1
ATOM 1264 N N . VAL A 1 166 ? -23.696 1.224 18.946 1.00 87.12 166 VAL A N 1
ATOM 1265 C CA . VAL A 1 166 ? -23.383 1.332 17.518 1.00 87.12 166 VAL A CA 1
ATOM 1266 C C . VAL A 1 166 ? -23.580 -0.042 16.859 1.00 87.12 166 VAL A C 1
ATOM 1268 O O . VAL A 1 166 ? -23.056 -1.042 17.357 1.00 87.12 166 VAL A O 1
ATOM 1271 N N . PRO A 1 167 ? -24.332 -0.128 15.746 1.00 83.12 167 PRO A N 1
ATOM 1272 C CA . PRO A 1 167 ? -24.559 -1.394 15.059 1.00 83.12 167 PRO A CA 1
ATOM 1273 C C . PRO A 1 167 ? -23.235 -1.991 14.565 1.00 83.12 167 PRO A C 1
ATOM 1275 O O . PRO A 1 167 ? -22.436 -1.303 13.937 1.00 83.12 167 PRO A O 1
ATOM 1278 N N . GLY A 1 168 ? -23.021 -3.282 14.834 1.00 77.44 168 GLY A N 1
ATOM 1279 C CA . GLY A 1 168 ? -21.799 -4.008 14.466 1.00 77.44 168 GLY A CA 1
ATOM 1280 C C . GLY A 1 168 ? -20.787 -4.189 15.603 1.00 77.44 168 GLY A C 1
ATOM 1281 O O . GLY A 1 168 ? -19.811 -4.910 15.418 1.00 77.44 168 GLY A O 1
ATOM 1282 N N . ILE A 1 169 ? -21.025 -3.604 16.783 1.00 79.62 169 ILE A N 1
ATOM 1283 C CA . ILE A 1 169 ? -20.153 -3.767 17.954 1.00 79.62 169 ILE A CA 1
ATOM 1284 C C . ILE A 1 169 ? -20.677 -4.889 18.856 1.00 79.62 169 ILE A C 1
ATOM 1286 O O . ILE A 1 169 ? -21.728 -4.767 19.476 1.00 79.62 169 ILE A O 1
ATOM 1290 N N . GLU A 1 170 ? -19.925 -5.989 18.951 1.00 74.00 170 GLU A N 1
ATOM 1291 C CA . GLU A 1 170 ? -20.267 -7.126 19.822 1.00 74.00 170 GLU A CA 1
ATOM 1292 C C . GLU A 1 170 ? -19.883 -6.865 21.288 1.00 74.00 170 GLU A C 1
ATOM 1294 O O . GLU A 1 170 ? -20.565 -7.308 22.212 1.00 74.00 170 GLU A O 1
ATOM 1299 N N . ARG A 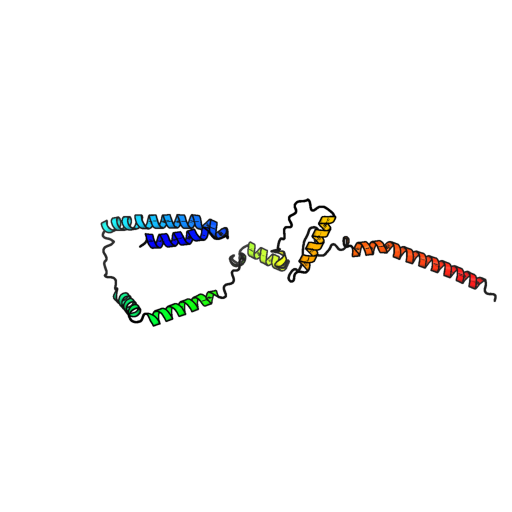1 171 ? -18.762 -6.167 21.526 1.00 76.38 171 ARG A N 1
ATOM 1300 C CA . ARG A 1 171 ? -18.185 -6.008 22.865 1.00 76.38 171 ARG A CA 1
ATOM 1301 C C . ARG A 1 171 ? -17.263 -4.793 22.951 1.00 76.38 171 ARG A C 1
ATOM 1303 O O . ARG A 1 171 ? -16.438 -4.594 22.070 1.00 76.38 171 ARG A O 1
ATOM 1310 N N . VAL A 1 172 ? -17.350 -4.039 24.051 1.00 81.19 172 VAL A N 1
ATOM 1311 C CA . VAL A 1 172 ? -16.452 -2.910 24.356 1.00 81.19 172 VAL A CA 1
ATOM 1312 C C . VAL A 1 172 ? -15.654 -3.239 25.610 1.00 81.19 172 VAL A C 1
ATOM 1314 O O . VAL A 1 172 ? -16.224 -3.322 26.694 1.00 81.19 172 VAL A O 1
ATOM 1317 N N . GLN A 1 173 ? -14.346 -3.440 25.469 1.00 81.44 173 GLN A N 1
ATOM 1318 C CA . GLN A 1 173 ? -13.455 -3.674 26.602 1.00 81.44 173 GLN A CA 1
ATOM 1319 C C . GLN A 1 173 ? -12.816 -2.346 27.022 1.00 81.44 173 GLN A C 1
ATOM 1321 O O . GLN A 1 173 ? -12.037 -1.767 26.272 1.00 81.44 173 GLN A O 1
ATOM 1326 N N . SER A 1 174 ? -13.167 -1.851 28.207 1.00 83.81 174 SER A N 1
ATOM 1327 C CA . SER A 1 174 ? -12.669 -0.581 28.755 1.00 83.81 174 SER A CA 1
ATOM 1328 C C . SER A 1 174 ? -12.246 -0.742 30.216 1.00 83.81 174 SER A C 1
ATOM 1330 O O . SER A 1 174 ? -12.491 -1.780 30.832 1.00 83.81 174 SER A O 1
ATOM 1332 N N . ILE A 1 175 ? -11.656 0.302 30.807 1.00 78.62 175 ILE A N 1
ATOM 1333 C CA . ILE A 1 175 ? -11.252 0.292 32.223 1.00 78.62 175 ILE A CA 1
ATOM 1334 C C . ILE A 1 175 ? -12.452 0.121 33.177 1.00 78.62 175 ILE A C 1
ATOM 1336 O O . ILE A 1 175 ? -12.321 -0.471 34.242 1.00 78.62 175 ILE A O 1
ATOM 1340 N N . THR A 1 176 ? -13.638 0.578 32.762 1.00 75.00 176 THR A N 1
ATOM 1341 C CA . THR A 1 176 ? -14.905 0.428 33.494 1.00 75.00 176 THR A CA 1
ATOM 1342 C C . THR A 1 176 ? -15.630 -0.884 33.170 1.00 75.00 176 THR A C 1
ATOM 1344 O O . THR A 1 176 ? -16.545 -1.277 33.895 1.00 75.00 176 THR A O 1
ATOM 1347 N N . ARG A 1 177 ? -15.227 -1.588 32.099 1.00 76.12 177 ARG A N 1
ATOM 1348 C CA . ARG A 1 177 ? -15.822 -2.848 31.610 1.00 76.12 177 ARG A CA 1
ATOM 1349 C C . ARG A 1 177 ? -14.736 -3.826 31.141 1.00 76.12 177 ARG A C 1
ATOM 1351 O O . ARG A 1 177 ? -14.626 -4.104 29.943 1.00 76.12 177 ARG A O 1
ATOM 1358 N N . PRO A 1 178 ? -13.935 -4.394 32.061 1.00 71.38 178 PRO A N 1
ATOM 1359 C CA . PRO A 1 178 ? -12.744 -5.171 31.707 1.00 71.38 178 PRO A CA 1
ATOM 1360 C C . PRO A 1 178 ? -13.057 -6.484 30.974 1.00 71.38 178 PRO A C 1
ATOM 1362 O O . PRO A 1 178 ? -12.205 -6.999 30.256 1.00 71.38 178 PRO A O 1
ATOM 1365 N N . LEU A 1 179 ? -14.272 -7.021 31.129 1.00 61.44 179 LEU A N 1
ATOM 1366 C CA . LEU A 1 179 ? -14.721 -8.250 30.464 1.00 61.44 179 LEU A CA 1
ATOM 1367 C C . LEU A 1 179 ? -15.581 -7.982 29.215 1.00 61.44 179 LEU A C 1
ATOM 1369 O O . LEU A 1 179 ? -15.824 -8.913 28.439 1.00 61.44 179 LEU A O 1
ATOM 1373 N N . GLY A 1 180 ? -16.031 -6.738 29.004 1.00 61.75 180 GLY A N 1
ATOM 1374 C CA . GLY A 1 180 ? -16.993 -6.350 27.967 1.00 61.75 180 GLY A CA 1
ATOM 1375 C C . GLY A 1 180 ? -18.390 -5.994 28.495 1.00 61.75 180 GLY A C 1
ATOM 1376 O O . GLY A 1 180 ? -18.849 -4.866 28.301 1.00 61.75 180 GLY A O 1
ATOM 1377 N N . PRO A 1 181 ? -19.084 -6.923 29.178 1.00 61.50 181 PRO A N 1
ATOM 1378 C CA . PRO A 1 181 ? -20.317 -6.610 29.889 1.00 61.50 181 PRO A CA 1
ATOM 1379 C C . PRO A 1 181 ? -20.052 -5.627 31.043 1.00 61.50 181 PRO A C 1
ATOM 1381 O O . PRO A 1 181 ? -18.945 -5.621 31.593 1.00 61.50 181 PRO A O 1
ATOM 1384 N N . PRO A 1 182 ? -21.051 -4.819 31.450 1.00 57.47 182 PRO A N 1
ATOM 1385 C CA . PRO A 1 182 ? -20.952 -4.052 32.688 1.00 57.47 182 PRO A CA 1
ATOM 1386 C C . PRO A 1 182 ? -20.673 -4.995 33.867 1.00 57.47 182 PRO A C 1
ATOM 1388 O O . PRO A 1 182 ? -21.227 -6.096 33.926 1.00 57.47 182 PRO A O 1
ATOM 1391 N N . ILE A 1 183 ? -19.805 -4.573 34.790 1.00 55.81 183 ILE A N 1
ATOM 1392 C CA . ILE A 1 183 ? -19.442 -5.358 35.978 1.00 55.81 183 ILE A CA 1
ATOM 1393 C C . ILE A 1 183 ? -20.724 -5.618 36.779 1.00 55.81 183 ILE A C 1
ATOM 1395 O O . ILE A 1 183 ? -21.346 -4.672 37.263 1.00 55.81 183 ILE A O 1
ATOM 1399 N N . GLN A 1 184 ? -21.129 -6.887 36.900 1.00 50.84 184 GLN A N 1
ATOM 1400 C CA . GLN A 1 184 ? -22.389 -7.268 37.554 1.00 50.84 184 GLN A CA 1
ATOM 1401 C C . GLN A 1 184 ? -22.423 -6.754 39.001 1.00 50.84 184 GLN A C 1
ATOM 1403 O O . GLN A 1 184 ? -23.389 -6.096 39.387 1.00 50.84 184 GLN A O 1
ATOM 1408 N N . ASP A 1 185 ? -21.304 -6.894 39.717 1.00 49.78 185 ASP A N 1
ATOM 1409 C CA . ASP A 1 185 ? -21.160 -6.517 41.130 1.00 49.78 185 ASP A CA 1
ATOM 1410 C C . ASP A 1 185 ? -20.889 -5.016 41.376 1.00 49.78 185 ASP A C 1
ATOM 1412 O O . ASP A 1 185 ? -20.939 -4.544 42.509 1.00 49.78 185 ASP A O 1
ATOM 1416 N N . GLY A 1 186 ? -20.605 -4.243 40.321 1.00 52.31 186 GLY A N 1
ATOM 1417 C CA . GLY A 1 186 ? -20.367 -2.792 40.380 1.00 52.31 186 GLY A CA 1
ATOM 1418 C C . GLY A 1 186 ? -21.516 -1.956 39.811 1.00 52.31 186 GLY A C 1
ATOM 1419 O O . GLY A 1 186 ? -21.441 -0.729 39.782 1.00 52.31 186 GLY A O 1
ATOM 1420 N N . SER A 1 187 ? -22.571 -2.607 39.320 1.00 59.56 187 SER A N 1
ATOM 1421 C CA . SER A 1 187 ? -23.694 -1.926 38.686 1.00 59.56 187 SER A CA 1
ATOM 1422 C C . SER A 1 187 ? -24.614 -1.278 39.732 1.00 59.56 187 SER A C 1
ATOM 1424 O O . SER A 1 187 ? -24.944 -1.883 40.751 1.00 59.56 187 SER A O 1
ATOM 1426 N N . ILE A 1 188 ? -25.073 -0.048 39.472 1.00 57.12 188 ILE A N 1
ATOM 1427 C CA . ILE A 1 188 ? -26.079 0.655 40.295 1.00 57.12 188 ILE A CA 1
ATOM 1428 C C . ILE A 1 188 ? -27.299 -0.233 40.634 1.00 57.12 188 ILE A C 1
ATOM 1430 O O . ILE A 1 188 ? -27.687 -0.268 41.800 1.00 57.12 188 ILE A O 1
ATOM 1434 N N . PRO A 1 189 ? -27.903 -0.992 39.693 1.00 56.56 189 PRO A N 1
ATOM 1435 C CA . PRO A 1 189 ? -29.005 -1.895 40.031 1.00 56.56 189 PRO A CA 1
ATOM 1436 C C . PRO A 1 189 ? -28.602 -3.033 40.979 1.00 56.56 189 PRO A C 1
ATOM 1438 O O . PRO A 1 189 ? -29.405 -3.403 41.835 1.00 56.56 189 PRO A O 1
ATOM 1441 N N . PHE A 1 190 ? -27.374 -3.556 40.891 1.00 58.03 190 PHE A N 1
ATOM 1442 C CA . PHE A 1 190 ? -26.885 -4.539 41.856 1.00 58.03 190 PHE A CA 1
ATOM 1443 C C . PHE A 1 190 ? -26.709 -3.908 43.239 1.00 58.03 190 PHE A C 1
ATOM 1445 O O . PHE A 1 190 ? -27.272 -4.432 44.195 1.00 58.03 190 PHE A O 1
ATOM 1452 N N . GLN A 1 191 ? -26.058 -2.743 43.345 1.00 59.91 191 GLN A N 1
ATOM 1453 C CA . GLN A 1 191 ? -25.912 -2.013 44.614 1.00 59.91 191 GLN A CA 1
ATOM 1454 C C . GLN A 1 191 ? -27.265 -1.698 45.274 1.00 59.91 191 GLN A C 1
ATOM 1456 O O . GLN A 1 191 ? -27.435 -1.914 46.473 1.00 59.91 191 GLN A O 1
ATOM 1461 N N . LEU A 1 192 ? -28.259 -1.277 44.488 1.00 59.69 192 LEU A N 1
ATOM 1462 C CA . LEU A 1 192 ? -29.634 -1.088 44.963 1.00 59.69 192 LEU A CA 1
ATOM 1463 C C . LEU A 1 192 ? -30.265 -2.411 45.434 1.00 59.69 192 LEU A C 1
ATOM 1465 O O . LEU A 1 192 ? -30.966 -2.441 46.448 1.00 59.69 192 LEU A O 1
ATOM 1469 N N . SER A 1 193 ? -29.997 -3.519 44.736 1.00 59.84 193 SER A N 1
ATOM 1470 C CA . SER A 1 193 ? -30.527 -4.835 45.105 1.00 59.84 193 SER A CA 1
ATOM 1471 C C . SER A 1 193 ? -29.930 -5.375 46.413 1.00 59.84 193 SER A C 1
ATOM 1473 O O . SER A 1 193 ? -30.697 -5.819 47.271 1.00 59.84 193 SER A O 1
ATOM 1475 N N . VAL A 1 194 ? -28.613 -5.251 46.640 1.00 61.03 194 VAL A N 1
ATOM 1476 C CA . VAL A 1 194 ? -27.978 -5.649 47.914 1.00 61.03 194 VAL A CA 1
ATOM 1477 C C . VAL A 1 194 ? -28.331 -4.703 49.063 1.00 61.03 194 VAL A C 1
ATOM 1479 O O . VAL A 1 194 ? -28.487 -5.171 50.188 1.00 61.03 194 VAL A O 1
ATOM 1482 N N . GLN A 1 195 ? -28.567 -3.410 48.810 1.00 59.59 195 GLN A N 1
ATOM 1483 C CA . GLN A 1 195 ? -29.051 -2.485 49.847 1.00 59.59 195 GLN A CA 1
ATOM 1484 C C . GLN A 1 195 ? -30.468 -2.845 50.337 1.00 59.59 195 GLN A C 1
ATOM 1486 O O . GLN A 1 195 ? -30.805 -2.617 51.498 1.00 59.59 195 GLN A O 1
ATOM 1491 N N . SER A 1 196 ? -31.291 -3.455 49.477 1.00 60.03 196 SER A N 1
ATOM 1492 C CA . SER A 1 196 ? -32.647 -3.903 49.829 1.00 60.03 196 SER A CA 1
ATOM 1493 C C . SER A 1 196 ? -32.702 -5.253 50.566 1.00 60.03 196 SER A C 1
ATOM 1495 O O . SER A 1 196 ? -33.715 -5.569 51.195 1.00 60.03 196 SER A O 1
ATOM 1497 N N . ALA A 1 197 ? -31.624 -6.045 50.527 1.00 64.12 197 ALA A N 1
ATOM 1498 C CA . ALA A 1 197 ? -31.550 -7.359 51.167 1.00 64.12 197 ALA A CA 1
ATOM 1499 C C . ALA A 1 197 ? -31.777 -7.327 52.699 1.00 64.12 197 ALA A C 1
ATOM 1501 O O . ALA A 1 197 ? -32.685 -8.024 53.160 1.00 64.12 197 ALA A O 1
ATOM 1502 N N . PRO A 1 198 ? -31.099 -6.471 53.499 1.00 68.12 198 PRO A N 1
ATOM 1503 C CA . PRO A 1 198 ? -31.313 -6.430 54.952 1.00 68.12 198 PRO A CA 1
ATOM 1504 C C . PRO A 1 198 ? -32.719 -5.952 55.354 1.00 68.12 198 PRO A C 1
ATOM 1506 O O . PRO A 1 198 ? -33.198 -6.271 56.443 1.00 68.12 198 PRO A O 1
ATOM 1509 N N . ILE A 1 199 ? -33.410 -5.208 54.481 1.00 72.94 199 ILE A N 1
ATOM 1510 C CA . ILE A 1 199 ? -34.797 -4.772 54.704 1.00 72.94 199 ILE A CA 1
ATOM 1511 C C . ILE A 1 199 ? -35.759 -5.955 54.536 1.00 72.94 199 ILE A C 1
ATOM 1513 O O . ILE A 1 199 ? -36.678 -6.125 55.340 1.00 72.94 199 ILE A O 1
ATOM 1517 N N . ARG A 1 200 ? -35.540 -6.805 53.524 1.00 71.19 200 ARG A N 1
ATOM 1518 C CA . ARG A 1 200 ? -36.356 -8.009 53.289 1.00 71.19 200 ARG A CA 1
ATOM 1519 C C . ARG A 1 200 ? -36.164 -9.048 54.393 1.00 71.19 200 ARG A C 1
ATOM 1521 O O . ARG A 1 200 ? -37.153 -9.629 54.840 1.00 71.19 200 ARG A O 1
ATOM 1528 N N . ASP A 1 201 ? -34.940 -9.219 54.883 1.00 76.31 201 ASP A N 1
ATOM 1529 C CA . ASP A 1 201 ? -34.658 -10.134 55.994 1.00 76.31 201 ASP A CA 1
ATOM 1530 C C . ASP A 1 201 ? -35.285 -9.651 57.309 1.00 76.31 201 ASP A C 1
ATOM 1532 O O . ASP A 1 201 ? -35.926 -10.437 58.010 1.00 76.31 201 ASP A O 1
ATOM 1536 N N . ASN A 1 202 ? -35.222 -8.345 57.602 1.00 79.75 202 ASN A N 1
ATOM 1537 C CA . ASN A 1 202 ? -35.928 -7.768 58.752 1.00 79.75 202 ASN A CA 1
ATOM 1538 C C . ASN A 1 202 ? -37.450 -7.932 58.652 1.00 79.75 202 ASN A C 1
ATOM 1540 O O . ASN A 1 202 ? -38.099 -8.243 59.648 1.00 79.75 202 ASN A O 1
ATOM 1544 N N . LEU A 1 203 ? -38.036 -7.762 57.465 1.00 82.62 203 LEU A N 1
ATOM 1545 C CA . LEU A 1 203 ? -39.473 -7.968 57.260 1.00 82.62 203 LEU A CA 1
ATOM 1546 C C . LEU A 1 203 ? -39.888 -9.424 57.497 1.00 82.62 203 LEU A C 1
ATOM 1548 O O . LEU A 1 203 ? -40.921 -9.668 58.122 1.00 82.62 203 LEU A O 1
ATOM 1552 N N . ASN A 1 204 ? -39.086 -10.389 57.045 1.00 82.69 204 ASN A N 1
ATOM 1553 C CA . ASN A 1 204 ? -39.335 -11.807 57.303 1.00 82.69 204 ASN A CA 1
ATOM 1554 C C . ASN A 1 204 ? -39.231 -12.137 58.796 1.00 82.69 204 ASN A C 1
ATOM 1556 O O . ASN A 1 204 ? -40.094 -12.840 59.325 1.00 82.69 204 ASN A O 1
ATOM 1560 N N . TYR A 1 205 ? -38.233 -11.577 59.482 1.00 84.88 205 TYR A N 1
ATOM 1561 C CA . TYR A 1 205 ? -38.076 -11.714 60.927 1.00 84.88 205 TYR A CA 1
ATOM 1562 C C . TYR A 1 205 ? -39.247 -11.084 61.699 1.00 84.88 205 TYR A C 1
ATOM 1564 O O . TYR A 1 205 ? -39.828 -11.711 62.580 1.00 84.88 205 TYR A O 1
ATOM 1572 N N . LEU A 1 206 ? -39.680 -9.873 61.344 1.00 85.81 206 LEU A N 1
ATOM 1573 C CA . LEU A 1 206 ? -40.855 -9.251 61.963 1.00 85.81 206 LEU A CA 1
ATOM 1574 C C . LEU A 1 206 ? -42.123 -10.075 61.711 1.00 85.81 206 LEU A C 1
ATOM 1576 O O . LEU A 1 206 ? -42.922 -10.275 62.626 1.00 85.81 206 LEU A O 1
ATOM 1580 N N . LYS A 1 207 ? -42.292 -10.616 60.500 1.00 86.31 207 LYS A N 1
ATOM 1581 C CA . LYS A 1 207 ? -43.436 -11.465 60.151 1.00 86.31 207 LYS A CA 1
ATOM 1582 C C . LYS A 1 207 ? -43.444 -12.779 60.932 1.00 86.31 207 LYS A C 1
ATOM 1584 O O . LYS A 1 207 ? -44.518 -13.202 61.358 1.00 86.31 207 LYS A O 1
ATOM 1589 N N . SER A 1 208 ? -42.285 -13.402 61.159 1.00 87.38 208 SER A N 1
ATOM 1590 C CA . SER A 1 208 ? -42.200 -14.604 61.996 1.00 87.38 208 SER A CA 1
ATOM 1591 C C . SER A 1 208 ? -42.553 -14.287 63.448 1.00 87.38 208 SER A C 1
ATOM 1593 O O . SER A 1 208 ? -43.365 -14.996 64.033 1.00 87.38 208 SER A O 1
ATOM 1595 N N . ARG A 1 209 ? -42.070 -13.162 63.993 1.00 86.06 209 ARG A N 1
ATOM 1596 C CA . ARG A 1 209 ? -42.403 -12.730 65.363 1.00 86.06 209 ARG A CA 1
ATOM 1597 C C . ARG A 1 209 ? -43.884 -12.394 65.532 1.00 86.06 209 ARG A C 1
ATOM 1599 O O . ARG A 1 209 ? -44.479 -12.778 66.533 1.00 86.06 209 ARG A O 1
ATOM 1606 N N . VAL A 1 210 ? -44.507 -11.748 64.547 1.00 88.38 210 VAL A N 1
ATOM 1607 C CA . VAL A 1 210 ? -45.964 -11.518 64.538 1.00 88.38 210 VAL A CA 1
ATOM 1608 C C . VAL A 1 210 ? -46.730 -12.843 64.429 1.00 88.38 210 VAL A C 1
ATOM 1610 O O . VAL A 1 210 ? -47.749 -13.021 65.096 1.00 88.38 210 VAL A O 1
ATOM 1613 N N . GLY A 1 211 ? -46.234 -13.794 63.634 1.00 89.62 211 GLY A N 1
ATOM 1614 C CA . GLY A 1 211 ? -46.785 -15.148 63.554 1.00 89.62 211 GLY A CA 1
ATOM 1615 C C . GLY A 1 211 ? -46.726 -15.896 64.888 1.00 89.62 211 GLY A C 1
ATOM 1616 O O . GLY A 1 211 ? -47.708 -16.533 65.273 1.00 89.62 211 GLY A O 1
ATOM 1617 N N . ASP A 1 212 ? -45.621 -15.769 65.621 1.00 85.94 212 ASP A N 1
ATOM 1618 C CA . ASP A 1 212 ? -45.451 -16.366 66.948 1.00 85.94 212 ASP A CA 1
ATOM 1619 C C . ASP A 1 212 ? -46.384 -15.720 67.982 1.00 85.94 212 ASP A C 1
ATOM 1621 O O . ASP A 1 212 ? -47.054 -16.428 68.733 1.00 85.94 212 ASP A O 1
ATOM 1625 N N . ILE A 1 213 ? -46.530 -14.389 67.958 1.00 85.56 213 ILE A N 1
ATOM 1626 C CA . ILE A 1 213 ? -47.507 -13.667 68.794 1.00 85.56 213 ILE A CA 1
ATOM 1627 C C . ILE A 1 213 ? -48.935 -14.148 68.500 1.00 85.56 213 ILE A C 1
ATOM 1629 O O . ILE A 1 213 ? -49.725 -14.374 69.422 1.00 85.56 213 ILE A O 1
ATOM 1633 N N . LYS A 1 214 ? -49.272 -14.372 67.225 1.00 86.12 214 LYS A N 1
ATOM 1634 C CA . LYS A 1 214 ? -50.590 -14.885 66.832 1.00 86.12 214 LYS A CA 1
ATOM 1635 C C . LYS A 1 214 ? -50.827 -16.315 67.330 1.00 86.12 214 LYS A C 1
ATOM 1637 O O . LYS A 1 214 ? -51.935 -16.616 67.766 1.00 86.12 214 LYS A O 1
ATOM 1642 N N . LYS A 1 215 ? -49.805 -17.180 67.320 1.00 85.31 215 LYS A N 1
ATOM 1643 C CA . LYS A 1 215 ? -49.896 -18.526 67.917 1.00 85.31 215 LYS A CA 1
ATOM 1644 C C . LYS A 1 215 ? -50.146 -18.456 69.420 1.00 85.31 215 LYS A C 1
ATOM 1646 O O . LYS A 1 215 ? -51.038 -19.143 69.900 1.00 85.31 215 LYS A O 1
ATOM 1651 N N . ILE A 1 216 ? -49.412 -17.608 70.143 1.00 83.75 216 ILE A N 1
ATOM 1652 C CA . ILE A 1 216 ? -49.594 -17.415 71.592 1.00 83.75 216 ILE A CA 1
ATOM 1653 C C . ILE A 1 216 ? -51.017 -16.928 71.898 1.00 83.75 216 ILE A C 1
ATOM 1655 O O . ILE A 1 216 ? -51.664 -17.453 72.798 1.00 83.75 216 ILE A O 1
ATOM 1659 N N . THR A 1 217 ? -51.535 -15.989 71.105 1.00 81.81 217 THR A N 1
ATOM 1660 C CA . THR A 1 217 ? -52.914 -15.493 71.253 1.00 81.81 217 THR A CA 1
ATOM 1661 C C . THR A 1 217 ? -53.940 -16.608 71.015 1.00 81.81 217 THR A C 1
ATOM 1663 O O . THR A 1 217 ? -54.872 -16.755 71.796 1.00 81.81 217 THR A O 1
ATOM 1666 N N . GLY A 1 218 ? -53.731 -17.463 70.007 1.00 82.12 218 GLY A N 1
ATOM 1667 C CA . GLY A 1 218 ? -54.597 -18.622 69.769 1.00 82.12 218 GLY A CA 1
ATOM 1668 C C . GLY A 1 218 ? -54.561 -19.665 70.896 1.00 82.12 218 GLY A C 1
ATOM 1669 O O . GLY A 1 218 ? -55.592 -20.262 71.206 1.00 82.12 218 GLY A O 1
ATOM 1670 N N . PHE A 1 219 ? -53.404 -19.864 71.542 1.00 78.94 219 PHE A N 1
ATOM 1671 C CA . PHE A 1 219 ? -53.289 -20.722 72.731 1.00 78.94 219 PHE A CA 1
ATOM 1672 C C . PHE A 1 219 ? -54.027 -20.142 73.944 1.00 78.94 219 PHE A C 1
ATOM 1674 O O . PHE A 1 219 ? -54.589 -20.896 74.734 1.00 78.94 219 PHE A O 1
ATOM 1681 N N . LEU A 1 220 ? -54.047 -18.816 74.088 1.00 76.94 220 LEU A N 1
ATOM 1682 C CA . LEU A 1 220 ? -54.802 -18.142 75.144 1.00 76.94 220 LEU A CA 1
ATOM 1683 C C . LEU A 1 220 ? -56.315 -18.231 74.897 1.00 76.94 220 LEU A C 1
ATOM 1685 O O . LEU A 1 220 ? -57.047 -18.571 75.820 1.00 76.94 220 LEU A O 1
ATOM 1689 N N . ASP A 1 221 ? -56.783 -18.043 73.660 1.00 75.56 221 ASP A N 1
ATOM 1690 C CA . ASP A 1 221 ? -58.208 -18.199 73.314 1.00 75.56 221 ASP A CA 1
ATOM 1691 C C . ASP A 1 221 ? -58.713 -19.631 73.549 1.00 75.56 221 ASP A C 1
ATOM 1693 O O . ASP A 1 221 ? -59.821 -19.832 74.041 1.00 75.56 221 ASP A O 1
ATOM 1697 N N . THR A 1 222 ? -57.886 -20.643 73.262 1.00 75.06 222 THR A N 1
ATOM 1698 C CA . THR A 1 222 ? -58.234 -22.053 73.529 1.00 75.06 222 THR A CA 1
ATOM 1699 C C . THR A 1 222 ? -58.212 -22.424 75.012 1.00 75.06 222 THR A C 1
ATOM 1701 O O . THR A 1 222 ? -58.853 -23.402 75.384 1.00 75.06 222 THR A O 1
ATOM 1704 N N . GLN A 1 223 ? -57.524 -21.659 75.865 1.00 68.06 223 GLN A N 1
ATOM 1705 C CA . GLN A 1 223 ? -57.585 -21.822 77.325 1.00 68.06 223 GLN A CA 1
ATOM 1706 C C . GLN A 1 223 ? -58.721 -21.022 77.982 1.00 68.06 223 GLN A C 1
ATOM 1708 O O . GLN A 1 223 ? -59.136 -21.367 79.086 1.00 68.06 223 GLN A O 1
ATOM 1713 N N . ILE A 1 224 ? -59.210 -19.960 77.334 1.00 64.44 224 ILE A N 1
ATOM 1714 C CA . ILE A 1 224 ? -60.249 -19.064 77.872 1.00 64.44 224 ILE A CA 1
ATOM 1715 C C . ILE A 1 224 ? -61.657 -19.455 77.383 1.00 64.44 224 ILE A C 1
ATOM 1717 O O . ILE A 1 224 ? -62.646 -19.064 78.002 1.00 64.44 224 ILE A O 1
ATOM 1721 N N . ALA A 1 225 ? -61.778 -20.261 76.323 1.00 52.31 225 ALA A N 1
ATOM 1722 C CA . ALA A 1 225 ? -63.057 -20.828 75.904 1.00 52.31 225 ALA A CA 1
ATOM 1723 C C . ALA A 1 225 ? -63.571 -21.845 76.953 1.00 52.31 225 ALA A C 1
ATOM 1725 O O . ALA A 1 225 ? -62.912 -22.863 77.179 1.00 52.31 225 ALA A O 1
ATOM 1726 N N . PRO A 1 226 ? -64.720 -21.597 77.614 1.00 55.84 226 PRO A N 1
ATOM 1727 C CA . PRO A 1 226 ? -65.309 -22.556 78.541 1.00 55.84 226 PRO A CA 1
ATOM 1728 C C . PRO A 1 226 ? -65.853 -23.772 77.776 1.00 55.84 226 PRO A C 1
ATOM 1730 O O . PRO A 1 226 ? -66.250 -23.650 76.616 1.00 55.84 226 PRO A O 1
ATOM 1733 N N . CYS A 1 227 ? -65.846 -24.927 78.449 1.00 50.56 227 CYS A N 1
ATOM 1734 C CA . CYS A 1 227 ? -66.554 -26.141 78.034 1.00 50.56 227 CYS A CA 1
ATOM 1735 C C . CYS A 1 227 ? -68.014 -25.866 77.646 1.00 50.56 227 CYS A C 1
ATOM 1737 O O . CYS A 1 227 ? -68.644 -25.010 78.312 1.00 50.56 227 CYS A O 1
#

Solvent-accessible surface area (backbone atoms only — not comparable to full-atom values): 13558 Å² total; per-residue (Å²): 109,68,67,63,58,44,48,54,52,34,51,57,35,47,56,35,46,78,45,89,51,68,74,46,30,64,50,16,56,62,52,27,53,51,49,50,51,51,46,54,45,48,70,54,46,52,57,51,50,49,54,56,41,47,75,69,66,73,67,66,81,90,64,85,77,79,55,64,64,59,49,51,51,52,50,50,47,72,74,43,50,68,65,53,50,50,52,52,50,52,51,51,49,58,59,51,56,69,53,76,75,66,70,92,73,93,58,69,69,78,78,47,60,81,83,39,68,69,46,50,52,48,57,59,42,53,76,80,36,59,69,66,71,78,62,63,88,82,84,85,86,85,68,101,61,85,58,92,39,77,69,44,45,53,51,50,43,50,51,49,55,55,54,50,69,42,89,90,52,91,70,48,73,41,96,74,14,78,86,29,60,73,46,68,88,75,31,67,70,43,54,54,52,61,66,46,46,67,55,55,53,49,50,52,52,50,50,51,53,52,50,52,53,51,50,54,50,51,54,49,52,67,70,67,56,76,134

pLDDT: mean 78.26, std 10.3, range [49.78, 94.5]

Secondary structure (DSSP, 8-state):
-HHHHHHHHHHHHHHGGGSS-HHHHHHHHHHHHHHHHHHHHHHHHHHHHHHHHHHTTTT---S---THHHHHHHHHHHHSHHHHHHHHHHHHHHHHHTTTT------GGGGS-TTSHHHHHHHHHHTTS-HHHHS--------SS---SHHHHHHHHHHHHHHHTSTT-----BTTBTTSS--GGGSHHHHHHHHHHHHHHHHHHHHHHHHHHHHHHHHHHHHHS--

InterPro domains:
  IPR004869 Membrane transport protein MMPL domain [PF03176] (2-84)
  IPR050545 HpnN/MmpL-like transporters [PTHR33406] (2-206)

Sequence (227 aa):
MVLGSGLTIVGALACLHFTRLPYFSSLAFPCAVGLLVVVAAGVTLTPALIAFASGFGLFDPKREFNYTRWRRLATAIVRWPAPILAISVILAIVGALGLAGFTPRYNDLYYLPQSASSVKAYTAADQHFTQARLNPDLLMIESDHDLRNTTDMLVLDKIAGAIFRVPGIERVQSITRPLGPPIQDGSIPFQLSVQSAPIRDNLNYLKSRVGDIKKITGFLDTQIAPC

Organism: NCBI:txid154654